Protein AF-A0A433A1J2-F1 (afdb_monomer_lite)

InterPro domains:
  IPR000237 GRIP domain [PS50913] (145-196)
  IPR019459 GRIP-related Arf-binding domain [PF10375] (153-193)

Secondary structure (DSSP, 8-state):
-HHHHHHHHHHHHHHHHHHHHHHHHHHHHHHHHHHHHHHHHHHHHHHHHHHHHHHHHHHHHHHHHHHHHHHHHHHHHHHHHHHHHHHHHHHHHHHHHHHHHHHHHHHHHIIIIIHHHHHHHHHHHHHHHHS-----------PPP--S---HHHHHHHHHHHHHS-TT-HHHHHHHHHHHHHTT--HHHHHHTTSS--TTSS--S--TT-----TT--PPP---TT-----HHHHTTS------

Radius of gyration: 55.33 Å; chains: 1; bounding box: 117×28×176 Å

Foldseek 3Di:
DVVVVVVVVVVVVVVVVVVVVVVVVVVVVVVVVVVVVVVVVVVVVVVVVVVVVVVVVVVVVVVVVVVVVVVVVVVVVVVVVVVVVVVVVVVVVVVVVVVVVLVVLLVLLCVLPVVVVVVVVVVVVVVCVVDDDDDDDDDDDDDDPPPPADPVVVLVVLVVVLVPDPRPDPVNLVSVVVNCVRVVPDVVSCVSSSNDDPPPDPDDPDDDDDDPDDPDDDDDDPPDPPDPPDPPVVVVVVPDPPDD

pLDDT: mean 72.61, std 20.9, range [36.41, 98.56]

Sequence (244 aa):
MPRFLVLTGFSFHKYKTAKESEIRFAVEGLQRQLNTANTSLQEFQRRALSAEEQLEQLQRDIARARQLEKEVKEKNLLIGKLRHEAVILNEHLVEAMRRLKQESSENNVDRWVLMPIIFIRLSSTLCCNAYPPSRHAYHPSHMPSPSPFTNSRLMTNLLITFLNAPRGDRKRYDTLTVMASVLQLTDEQKEQVGLIRRAGAGMMPGTPGAMPSTPGWVTPAPRKSGELEYPAEVRAFHDFPVSM

Structure (mmCIF, N/CA/C/O backbone):
data_AF-A0A433A1J2-F1
#
_entry.id   AF-A0A433A1J2-F1
#
loop_
_atom_site.group_PDB
_atom_site.id
_atom_site.type_symbol
_atom_site.label_atom_id
_atom_site.label_alt_id
_atom_site.label_comp_id
_atom_site.label_asym_id
_atom_site.label_entity_id
_atom_site.label_seq_id
_atom_site.pdbx_PDB_ins_code
_atom_site.Cartn_x
_atom_site.Cartn_y
_atom_site.Cartn_z
_atom_site.occupancy
_atom_site.B_iso_or_equiv
_atom_site.auth_seq_id
_atom_site.auth_comp_id
_atom_site.auth_asym_id
_atom_site.auth_atom_id
_atom_site.pdbx_PDB_model_num
ATOM 1 N N . MET A 1 1 ? -51.253 -4.870 91.079 1.00 55.56 1 MET A N 1
ATOM 2 C CA . MET A 1 1 ? -51.351 -5.675 89.842 1.00 55.56 1 MET A CA 1
ATOM 3 C C . MET A 1 1 ? -51.199 -4.904 88.512 1.00 55.56 1 MET A C 1
ATOM 5 O O . MET A 1 1 ? -50.654 -5.511 87.602 1.00 55.56 1 MET A O 1
ATOM 9 N N . PRO A 1 2 ? -51.540 -3.602 88.342 1.00 63.19 2 PRO A N 1
ATOM 10 C CA . PRO A 1 2 ? -51.428 -2.945 87.021 1.00 63.19 2 PRO A CA 1
ATOM 11 C C . PRO A 1 2 ? -50.007 -2.488 86.620 1.00 63.19 2 PRO A C 1
ATOM 13 O O . PRO A 1 2 ? -49.689 -2.445 85.437 1.00 63.19 2 PRO A O 1
ATOM 16 N N . ARG A 1 3 ? -49.105 -2.207 87.575 1.00 60.25 3 ARG A N 1
ATOM 17 C CA . ARG A 1 3 ? -47.716 -1.778 87.278 1.00 60.25 3 ARG A CA 1
ATOM 18 C C . ARG A 1 3 ? -46.886 -2.825 86.515 1.00 60.25 3 ARG A C 1
ATOM 20 O O . ARG A 1 3 ? -46.023 -2.450 85.732 1.00 60.25 3 ARG A O 1
ATOM 27 N N . PHE A 1 4 ? -47.152 -4.117 86.717 1.00 62.91 4 PHE A N 1
ATOM 28 C CA . PHE A 1 4 ? -46.382 -5.207 86.101 1.00 62.91 4 PHE A CA 1
ATOM 29 C C . PHE A 1 4 ? -46.731 -5.402 84.612 1.00 62.91 4 PHE A C 1
ATOM 31 O O . PHE A 1 4 ? -45.855 -5.662 83.791 1.00 62.91 4 PHE A O 1
ATOM 38 N N . LEU A 1 5 ? -47.999 -5.191 84.241 1.00 66.19 5 LEU A N 1
ATOM 39 C CA . LEU A 1 5 ? -48.491 -5.269 82.858 1.00 66.19 5 LEU A CA 1
ATOM 40 C C . LEU A 1 5 ? -47.996 -4.096 81.991 1.00 66.19 5 LEU A C 1
ATOM 42 O O . LEU A 1 5 ? -47.653 -4.278 80.827 1.00 66.19 5 LEU A O 1
ATOM 46 N N . VAL A 1 6 ? -47.873 -2.900 82.576 1.00 72.31 6 VAL A N 1
ATOM 47 C CA . VAL A 1 6 ? -47.320 -1.724 81.878 1.00 72.31 6 VAL A CA 1
ATOM 48 C C . VAL A 1 6 ? -45.809 -1.866 81.649 1.00 72.31 6 VAL A C 1
ATOM 50 O O . VAL A 1 6 ? -45.319 -1.567 80.562 1.00 72.31 6 VAL A O 1
ATOM 53 N N . LEU A 1 7 ? -45.065 -2.372 82.640 1.00 74.12 7 LEU A N 1
ATOM 54 C CA . LEU A 1 7 ? -43.622 -2.623 82.518 1.00 74.12 7 LEU A CA 1
ATOM 55 C C . LEU A 1 7 ? -43.302 -3.710 81.485 1.00 74.12 7 LEU A C 1
ATOM 57 O O . LEU A 1 7 ? -42.378 -3.550 80.690 1.00 74.12 7 LEU A O 1
ATOM 61 N N . THR A 1 8 ? -44.075 -4.796 81.464 1.00 78.81 8 THR A N 1
ATOM 62 C CA . THR A 1 8 ? -43.895 -5.880 80.485 1.00 78.81 8 THR A CA 1
ATOM 63 C C . THR A 1 8 ? -44.255 -5.434 79.067 1.00 78.81 8 THR A C 1
ATOM 65 O O . THR A 1 8 ? -43.487 -5.705 78.145 1.00 78.81 8 THR A O 1
ATOM 68 N N . GLY A 1 9 ? -45.335 -4.665 78.886 1.00 81.31 9 GLY A N 1
ATOM 69 C CA . GLY A 1 9 ? -45.680 -4.062 77.593 1.00 81.31 9 GLY A CA 1
ATOM 70 C C . GLY A 1 9 ? -44.620 -3.081 77.077 1.00 81.31 9 GLY A C 1
ATOM 71 O O . GLY A 1 9 ? -44.261 -3.118 75.900 1.00 81.31 9 GLY A O 1
ATOM 72 N N . PHE A 1 10 ? -44.053 -2.249 77.956 1.00 84.19 10 PHE A N 1
ATOM 73 C CA . PHE A 1 10 ? -42.982 -1.316 77.595 1.00 84.19 10 PHE A CA 1
ATOM 74 C C . PHE A 1 10 ? -41.676 -2.030 77.221 1.00 84.19 10 PHE A C 1
ATOM 76 O O . PHE A 1 10 ? -41.053 -1.691 76.214 1.00 84.19 10 PHE A O 1
ATOM 83 N N . SER A 1 11 ? -41.276 -3.050 77.985 1.00 85.75 11 SER A N 1
ATOM 84 C CA . SER A 1 11 ? -40.095 -3.866 77.675 1.00 85.75 11 SER A CA 1
ATOM 85 C C . SER A 1 11 ? -40.256 -4.637 76.363 1.00 85.75 11 SER A C 1
ATOM 87 O O . SER A 1 11 ? -39.326 -4.673 75.558 1.00 85.75 11 SER A O 1
ATOM 89 N N . PHE A 1 12 ? -41.443 -5.191 76.101 1.00 89.75 12 PHE A N 1
ATOM 90 C CA . PHE A 1 12 ? -41.746 -5.857 74.835 1.00 89.75 12 PHE A CA 1
ATOM 91 C C . PHE A 1 12 ? -41.708 -4.886 73.648 1.00 89.75 12 PHE A C 1
ATOM 93 O O . PHE A 1 12 ? -41.106 -5.195 72.622 1.00 89.75 12 PHE A O 1
ATOM 100 N N . HIS A 1 13 ? -42.283 -3.687 73.793 1.00 91.12 13 HIS A N 1
ATOM 101 C CA . HIS A 1 13 ? -42.215 -2.651 72.762 1.00 91.12 13 HIS A CA 1
ATOM 102 C C . HIS A 1 13 ? -40.765 -2.237 72.472 1.00 91.12 13 HIS A C 1
ATOM 104 O O . HIS A 1 13 ? -40.369 -2.189 71.312 1.00 91.12 13 HIS A O 1
ATOM 110 N N . LYS A 1 14 ? -39.938 -2.024 73.505 1.00 91.38 14 LYS A N 1
ATOM 111 C CA . LYS A 1 14 ? -38.511 -1.714 73.324 1.00 91.38 14 LYS A CA 1
ATOM 112 C C . LYS 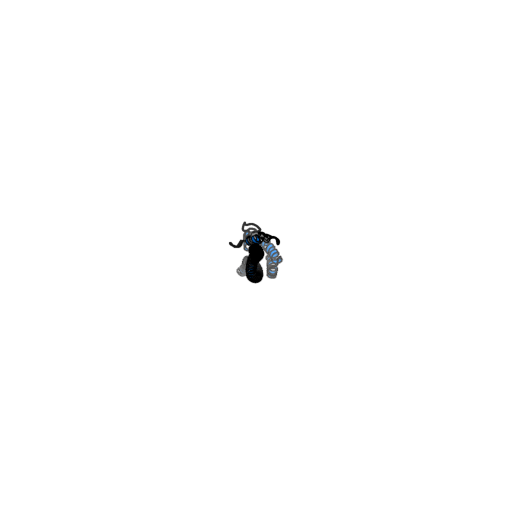A 1 14 ? -37.745 -2.824 72.612 1.00 91.38 14 LYS A C 1
ATOM 114 O O . LYS A 1 14 ? -36.941 -2.525 71.734 1.00 91.38 14 LYS A O 1
ATOM 119 N N . TYR A 1 15 ? -38.009 -4.083 72.954 1.00 91.25 15 TYR A N 1
ATOM 120 C CA . TYR A 1 15 ? -37.410 -5.227 72.269 1.00 91.25 15 TYR A CA 1
ATOM 121 C C . TYR A 1 15 ? -37.826 -5.289 70.794 1.00 91.25 15 TYR A C 1
ATOM 123 O O . TYR A 1 15 ? -36.975 -5.438 69.917 1.00 91.25 15 TYR A O 1
ATOM 131 N N . LYS A 1 16 ? -39.125 -5.117 70.513 1.00 92.88 16 LYS A N 1
ATOM 132 C CA . LYS A 1 16 ? -39.664 -5.100 69.150 1.00 92.88 16 LYS A CA 1
ATOM 133 C C . LYS A 1 16 ? -39.026 -3.991 68.310 1.00 92.88 16 LYS A C 1
ATOM 135 O O . LYS A 1 16 ? -38.529 -4.274 67.227 1.00 92.88 16 LYS A O 1
ATOM 140 N N . THR A 1 17 ? -38.954 -2.768 68.833 1.00 94.00 17 THR A N 1
ATOM 141 C CA . THR A 1 17 ? -38.331 -1.630 68.140 1.00 94.00 17 THR A CA 1
ATOM 142 C C . THR A 1 17 ? -36.831 -1.839 67.920 1.00 94.00 17 THR A C 1
ATOM 144 O O . THR A 1 17 ? -36.329 -1.547 66.837 1.00 94.00 17 THR A O 1
ATOM 147 N N . ALA A 1 18 ? -36.109 -2.394 68.900 1.00 94.25 18 ALA A N 1
ATOM 148 C CA . ALA A 1 18 ? -34.690 -2.716 68.743 1.00 94.25 18 ALA A CA 1
ATOM 149 C C . ALA A 1 18 ? -34.466 -3.744 67.621 1.00 94.25 18 ALA A C 1
ATOM 151 O O . ALA A 1 18 ? -33.635 -3.521 66.742 1.00 94.25 18 ALA A O 1
ATOM 152 N N . LYS A 1 19 ? -35.260 -4.822 67.584 1.00 95.19 19 LYS A N 1
ATOM 153 C CA . LYS A 1 19 ? -35.174 -5.830 66.517 1.00 95.19 19 LYS A CA 1
ATOM 154 C C . LYS A 1 19 ? -35.576 -5.290 65.150 1.00 95.19 19 LYS A C 1
ATOM 156 O O . LYS A 1 19 ? -34.897 -5.575 64.168 1.00 95.19 19 LYS A O 1
ATOM 161 N N . GLU A 1 20 ? -36.625 -4.474 65.078 1.00 94.81 20 GLU A N 1
ATOM 162 C CA . GLU A 1 20 ? -37.000 -3.792 63.837 1.00 94.81 20 GLU A CA 1
ATOM 163 C C . GLU A 1 20 ? -35.881 -2.864 63.340 1.00 94.81 20 GLU A C 1
ATOM 165 O O . GLU A 1 20 ? -35.632 -2.816 62.138 1.00 94.81 20 GLU A O 1
ATOM 170 N N . SER A 1 21 ? -35.162 -2.172 64.233 1.00 94.75 21 SER A N 1
ATOM 171 C CA . SER A 1 21 ? -34.023 -1.325 63.849 1.00 94.75 21 SER A CA 1
ATOM 172 C C . SER A 1 21 ? -32.810 -2.125 63.356 1.00 94.75 21 SER A C 1
ATOM 174 O O . SER A 1 21 ? -32.174 -1.730 62.382 1.00 94.75 21 SER A O 1
ATOM 176 N N . GLU A 1 22 ? -32.534 -3.282 63.964 1.00 96.06 22 GLU A N 1
ATOM 177 C CA . GLU A 1 22 ? -31.432 -4.172 63.579 1.00 96.06 22 GLU A CA 1
ATOM 178 C C . GLU A 1 22 ? -31.675 -4.800 62.197 1.00 96.06 22 GLU A C 1
ATOM 180 O O . GLU A 1 22 ? -30.789 -4.789 61.341 1.00 96.06 22 GLU A O 1
ATOM 185 N N . ILE A 1 23 ? -32.904 -5.268 61.936 1.00 95.75 23 ILE A N 1
ATOM 186 C CA . ILE A 1 23 ? -33.304 -5.797 60.623 1.00 95.75 23 ILE A CA 1
ATOM 187 C C . ILE A 1 23 ? -33.228 -4.700 59.559 1.00 95.75 23 ILE A C 1
ATOM 189 O O . ILE A 1 23 ? -32.679 -4.937 58.486 1.00 95.75 23 ILE A O 1
ATOM 193 N N . ARG A 1 24 ? -33.740 -3.494 59.845 1.00 96.69 24 ARG A N 1
ATOM 194 C CA . ARG A 1 24 ? -33.658 -2.360 58.909 1.00 96.69 24 ARG A CA 1
ATOM 195 C C . ARG A 1 24 ? -32.212 -2.025 58.566 1.00 96.69 24 ARG A C 1
ATOM 197 O O . ARG A 1 24 ? -31.893 -1.906 57.390 1.00 96.69 24 ARG A O 1
ATOM 204 N N . PHE A 1 25 ? -31.332 -1.958 59.563 1.00 97.12 25 PHE A N 1
ATOM 205 C CA . PHE A 1 25 ? -29.910 -1.710 59.341 1.00 97.12 25 PHE A CA 1
ATOM 206 C C . PHE A 1 25 ? -29.265 -2.785 58.450 1.00 97.12 25 PHE A C 1
ATOM 208 O O . PHE A 1 25 ? -28.534 -2.453 57.517 1.00 97.12 25 PHE A O 1
ATOM 215 N N . ALA A 1 26 ? -29.568 -4.066 58.689 1.00 96.69 26 ALA A N 1
ATOM 216 C CA . ALA A 1 26 ? -29.062 -5.165 57.869 1.00 96.69 26 ALA A CA 1
ATOM 217 C C . ALA A 1 26 ? -29.584 -5.104 56.421 1.00 96.69 26 ALA A C 1
ATOM 219 O O . ALA A 1 26 ? -28.802 -5.241 55.479 1.00 96.69 26 ALA A O 1
ATOM 220 N N . VAL A 1 27 ? -30.883 -4.845 56.233 1.00 97.69 27 VAL A N 1
ATOM 221 C CA . VAL A 1 27 ? -31.505 -4.689 54.907 1.00 97.69 27 VAL A CA 1
ATOM 222 C C . VAL A 1 27 ? -30.896 -3.507 54.157 1.00 97.69 27 VAL A C 1
ATOM 224 O O . VAL A 1 27 ? -30.543 -3.644 52.990 1.00 97.69 27 VAL A O 1
ATOM 227 N N . GLU A 1 28 ? -30.704 -2.366 54.817 1.00 97.31 28 GLU A N 1
ATOM 228 C CA . GLU A 1 28 ? -30.044 -1.207 54.216 1.00 97.31 28 GLU A CA 1
ATOM 229 C C . GLU A 1 28 ? -28.586 -1.498 53.843 1.00 97.31 28 GLU A C 1
ATOM 231 O O . GLU A 1 28 ? -28.127 -1.069 52.786 1.00 97.31 28 GLU A O 1
ATOM 236 N N . GLY A 1 29 ? -27.854 -2.240 54.678 1.00 97.75 29 GLY A N 1
ATOM 237 C CA . GLY A 1 29 ? -26.484 -2.662 54.386 1.00 97.75 29 GLY A CA 1
ATOM 238 C C . GLY A 1 29 ? -26.402 -3.534 53.133 1.00 97.75 29 GLY A C 1
ATOM 239 O O . GLY A 1 29 ? -25.596 -3.257 52.242 1.00 97.75 29 GLY A O 1
ATOM 240 N N . LEU A 1 30 ? -27.282 -4.532 53.026 1.00 97.00 30 LEU A N 1
ATOM 241 C CA . LEU A 1 30 ? -27.385 -5.387 51.843 1.00 97.00 30 LEU A CA 1
ATOM 242 C C . LEU A 1 30 ? -27.826 -4.598 50.609 1.00 97.00 30 LEU A C 1
ATOM 244 O O . LEU A 1 30 ? -27.253 -4.780 49.539 1.00 97.00 30 LEU A O 1
ATOM 248 N N . GLN A 1 31 ? -28.780 -3.675 50.750 1.00 98.00 31 GLN A N 1
ATOM 249 C CA . GLN A 1 31 ? -29.217 -2.821 49.648 1.00 98.00 31 GLN A CA 1
ATOM 250 C C . GLN A 1 31 ? -28.077 -1.935 49.135 1.00 98.00 31 GLN A C 1
ATOM 252 O O . GLN A 1 31 ? -27.927 -1.769 47.927 1.00 98.00 31 GLN A O 1
ATOM 257 N N . ARG A 1 32 ? -27.240 -1.388 50.028 1.00 97.88 32 ARG A N 1
ATOM 258 C CA . ARG A 1 32 ? -26.047 -0.623 49.630 1.00 97.88 32 ARG A CA 1
ATOM 259 C C . ARG A 1 32 ? -25.059 -1.502 48.874 1.00 97.88 32 ARG A C 1
ATOM 261 O O . ARG A 1 32 ? -24.620 -1.101 47.805 1.00 97.88 32 ARG A O 1
ATOM 268 N N . GLN A 1 33 ? -24.748 -2.695 49.381 1.00 97.88 33 GLN A N 1
ATOM 269 C CA . GLN A 1 33 ? -23.851 -3.631 48.692 1.00 97.88 33 GLN A CA 1
ATOM 270 C C . GLN A 1 33 ? -24.392 -4.034 47.317 1.00 97.88 33 GLN A C 1
ATOM 272 O O . GLN A 1 33 ? -23.636 -4.036 46.349 1.00 97.88 33 GLN A O 1
ATOM 277 N N . LEU A 1 34 ? -25.697 -4.307 47.220 1.00 98.12 34 LEU A N 1
ATOM 278 C CA . LEU A 1 34 ? -26.369 -4.632 45.966 1.00 98.12 34 LEU A CA 1
ATOM 279 C C . LEU A 1 34 ? -26.276 -3.473 44.972 1.00 98.12 34 LEU A C 1
ATOM 281 O O . LEU A 1 34 ? -25.917 -3.687 43.820 1.00 98.12 34 LEU A O 1
ATOM 285 N N . ASN A 1 35 ? -26.553 -2.248 45.418 1.00 97.81 35 ASN A N 1
ATOM 286 C CA . ASN A 1 35 ? -26.459 -1.065 44.570 1.00 97.81 35 ASN A CA 1
ATOM 287 C C . ASN A 1 35 ? -25.017 -0.845 44.088 1.00 97.81 35 ASN A C 1
ATOM 289 O O . ASN A 1 35 ? -24.806 -0.640 42.898 1.00 97.81 35 ASN A O 1
ATOM 293 N N . THR A 1 36 ? -24.022 -0.958 44.974 1.00 97.75 36 THR A N 1
ATOM 294 C CA . THR A 1 36 ? -22.602 -0.827 44.610 1.00 97.75 36 THR A CA 1
ATOM 295 C C . THR A 1 36 ? -22.169 -1.901 43.613 1.00 97.75 36 THR A C 1
ATOM 297 O O . THR A 1 36 ? -21.506 -1.586 42.626 1.00 97.75 36 THR A O 1
ATOM 300 N N . ALA A 1 37 ? -22.565 -3.157 43.839 1.00 96.81 37 ALA A N 1
ATOM 301 C CA . ALA A 1 37 ? -22.273 -4.265 42.933 1.00 96.81 37 ALA A CA 1
ATOM 302 C C . ALA A 1 37 ? -22.957 -4.092 41.568 1.00 96.81 37 ALA A C 1
ATOM 304 O O . ALA A 1 37 ? -22.382 -4.431 40.539 1.00 96.81 37 ALA A O 1
ATOM 305 N N . ASN A 1 38 ? -24.171 -3.541 41.541 1.00 98.19 38 ASN A N 1
ATOM 306 C CA . ASN A 1 38 ? -24.885 -3.286 40.295 1.00 98.19 38 ASN A CA 1
ATOM 307 C C . ASN A 1 38 ? -24.225 -2.156 39.486 1.00 98.19 38 ASN A C 1
ATOM 309 O O . ASN A 1 38 ? -24.059 -2.285 38.275 1.00 98.19 38 ASN A O 1
ATOM 313 N N . THR A 1 39 ? -23.780 -1.081 40.145 1.00 98.12 39 THR A N 1
ATOM 314 C CA . THR A 1 39 ? -23.042 0.007 39.485 1.00 98.12 39 THR A CA 1
ATOM 315 C C . THR A 1 39 ? -21.725 -0.489 38.895 1.00 98.12 39 THR A C 1
ATOM 317 O O . THR A 1 39 ? -21.436 -0.224 37.729 1.00 98.12 39 THR A O 1
ATOM 320 N N . SER A 1 40 ? -20.943 -1.262 39.656 1.00 97.56 40 SER A N 1
ATOM 321 C CA . SER A 1 40 ? -19.683 -1.806 39.141 1.00 97.56 40 SER A CA 1
ATOM 322 C C . SER A 1 40 ? -19.918 -2.778 37.981 1.00 97.56 40 SER A C 1
ATOM 324 O O . SER A 1 40 ? -19.205 -2.717 36.980 1.00 97.56 40 SER A O 1
ATOM 326 N N . LEU A 1 41 ? -20.963 -3.613 38.049 1.00 97.81 41 LEU A N 1
ATOM 327 C CA . LEU A 1 41 ? -21.360 -4.493 36.947 1.00 97.81 41 LEU A CA 1
ATOM 328 C C . LEU A 1 41 ? -21.682 -3.705 35.669 1.00 97.81 41 LEU A C 1
ATOM 330 O O . LEU A 1 41 ? -21.195 -4.066 34.598 1.00 97.81 41 LEU A O 1
ATOM 334 N N . GLN A 1 42 ? -22.449 -2.616 35.772 1.00 98.12 42 GLN A N 1
ATOM 335 C CA . GLN A 1 42 ? -22.768 -1.755 34.628 1.00 98.12 42 GLN A CA 1
ATOM 336 C C . GLN A 1 42 ? -21.513 -1.120 34.016 1.00 98.12 42 GLN A C 1
ATOM 338 O O . GLN A 1 42 ? -21.372 -1.066 32.793 1.00 98.12 42 GLN A O 1
ATOM 343 N N . GLU A 1 43 ? -20.564 -0.678 34.841 1.00 97.38 43 GLU A N 1
ATOM 344 C CA . GLU A 1 43 ? -19.293 -0.136 34.356 1.00 97.38 43 GLU A CA 1
ATOM 345 C C . GLU A 1 43 ? -18.443 -1.185 33.633 1.00 97.38 43 GLU A C 1
ATOM 347 O O . GLU A 1 43 ? -17.826 -0.878 32.607 1.00 97.38 43 GLU A O 1
ATOM 352 N N . PHE A 1 44 ? -18.393 -2.417 34.146 1.00 96.69 44 PHE A N 1
ATOM 353 C CA . PHE A 1 44 ? -17.705 -3.520 33.475 1.00 96.69 44 PHE A CA 1
ATOM 354 C C . PHE A 1 44 ? -18.377 -3.877 32.148 1.00 96.69 44 PHE A C 1
ATOM 356 O O . PHE A 1 44 ? -17.679 -4.019 31.148 1.00 96.69 44 PHE A O 1
ATOM 363 N N . GLN A 1 45 ? -19.710 -3.939 32.102 1.00 98.12 45 GLN A N 1
ATOM 364 C CA . GLN A 1 45 ? -20.459 -4.180 30.863 1.00 98.12 45 GLN A CA 1
ATOM 365 C C . GLN A 1 45 ? -20.196 -3.094 29.818 1.00 98.12 45 GLN A C 1
ATOM 367 O O . GLN A 1 45 ? -19.900 -3.405 28.668 1.00 98.12 45 GLN A O 1
ATOM 372 N N . ARG A 1 46 ? -20.223 -1.816 30.215 1.00 98.00 46 ARG A N 1
ATOM 373 C CA . ARG A 1 46 ? -19.912 -0.699 29.312 1.00 98.00 46 ARG A CA 1
ATOM 374 C C . ARG A 1 46 ? -18.496 -0.807 28.745 1.00 98.00 46 ARG A C 1
ATOM 376 O O . ARG A 1 46 ? -18.290 -0.568 27.558 1.00 98.00 46 ARG A O 1
ATOM 383 N N . ARG A 1 47 ? -17.516 -1.153 29.586 1.00 97.19 47 ARG A N 1
ATOM 384 C CA . ARG A 1 47 ? -16.126 -1.352 29.151 1.00 97.19 47 ARG A CA 1
ATOM 385 C C . ARG A 1 47 ? -15.986 -2.543 28.206 1.00 97.19 47 ARG A C 1
ATOM 387 O O . ARG A 1 47 ? -15.280 -2.414 27.214 1.00 97.19 47 ARG A O 1
ATOM 394 N N . ALA A 1 48 ? -16.672 -3.651 28.484 1.00 97.38 48 ALA A N 1
ATOM 395 C CA . ALA A 1 48 ? -16.676 -4.827 27.619 1.00 97.38 48 ALA A CA 1
ATOM 396 C C . ALA A 1 48 ? -17.251 -4.500 26.233 1.00 97.38 48 ALA A C 1
ATOM 398 O O . ALA A 1 48 ? -16.573 -4.726 25.238 1.00 97.38 48 ALA A O 1
ATOM 399 N N . LEU A 1 49 ? -18.422 -3.858 26.171 1.00 98.25 49 LEU A N 1
ATOM 400 C CA . LEU A 1 49 ? -19.045 -3.448 24.906 1.00 98.25 49 LEU A CA 1
ATOM 401 C C . LEU A 1 49 ? -18.155 -2.492 24.102 1.00 98.25 49 LEU A C 1
ATOM 403 O O . LEU A 1 49 ? -17.985 -2.658 22.898 1.00 98.25 49 LEU A O 1
ATOM 407 N N . SER A 1 50 ? -17.537 -1.512 24.767 1.00 97.50 50 SER A N 1
ATOM 408 C CA . SER A 1 50 ? -16.613 -0.589 24.102 1.00 97.50 50 SER A CA 1
ATOM 409 C C . SER A 1 50 ? -15.366 -1.299 23.564 1.00 97.50 50 SER A C 1
ATOM 411 O O . SER A 1 50 ? -14.887 -0.948 22.487 1.00 97.50 50 SER A O 1
ATOM 413 N N . ALA A 1 51 ? -14.838 -2.291 24.286 1.00 95.94 51 ALA A N 1
ATOM 414 C CA . ALA A 1 51 ? -13.703 -3.085 23.826 1.00 95.94 51 ALA A CA 1
ATOM 415 C C . ALA A 1 51 ? -14.083 -3.993 22.642 1.00 95.94 51 ALA A C 1
ATOM 417 O O . ALA A 1 51 ? -13.298 -4.137 21.707 1.00 95.94 51 ALA A O 1
ATOM 418 N N . GLU A 1 52 ? -15.288 -4.567 22.651 1.00 97.56 52 GLU A N 1
ATOM 419 C CA . GLU A 1 52 ? -15.823 -5.365 21.541 1.00 97.56 52 GLU A CA 1
ATOM 420 C C . GLU A 1 52 ? -15.990 -4.524 20.266 1.00 97.56 52 GLU A C 1
ATOM 422 O O . GLU A 1 52 ? -15.560 -4.949 19.193 1.00 97.56 52 GLU A O 1
ATOM 427 N N . GLU A 1 53 ? -16.510 -3.299 20.381 1.00 98.12 53 GLU A N 1
ATOM 428 C CA . GLU A 1 53 ? -16.631 -2.361 19.256 1.00 98.12 53 GLU A CA 1
ATOM 429 C C . GLU A 1 53 ? -15.260 -1.999 18.657 1.00 98.12 53 GLU A C 1
ATOM 431 O O . GLU A 1 53 ? -15.073 -2.008 17.436 1.00 98.12 53 GLU A O 1
ATOM 436 N N . GLN A 1 54 ? -14.267 -1.731 19.512 1.00 98.06 54 GLN A N 1
ATOM 437 C CA . GLN A 1 54 ? -12.892 -1.477 19.074 1.00 98.06 54 GLN A CA 1
ATOM 438 C C . GLN A 1 54 ? -12.289 -2.692 18.365 1.00 98.06 54 GLN A C 1
ATOM 440 O O . GLN A 1 54 ? -11.607 -2.539 17.351 1.00 98.06 54 GLN A O 1
ATOM 445 N N . LEU A 1 55 ? -12.550 -3.900 18.866 1.00 97.19 55 LEU A N 1
ATOM 446 C CA . LEU A 1 55 ? -12.070 -5.136 18.257 1.00 97.19 55 LEU A CA 1
ATOM 447 C C . LEU A 1 55 ? -12.667 -5.318 16.857 1.00 97.19 55 LEU A C 1
ATOM 449 O O . LEU A 1 55 ? -11.930 -5.621 15.917 1.00 97.19 55 LEU A O 1
ATOM 453 N N . GLU A 1 56 ? -13.966 -5.073 16.684 1.00 98.00 56 GLU A N 1
ATOM 454 C CA . GLU A 1 56 ? -14.618 -5.132 15.373 1.00 98.00 56 GLU A CA 1
ATOM 455 C C . GLU A 1 56 ? -14.048 -4.084 14.402 1.00 98.00 56 GLU A C 1
ATOM 457 O O . GLU A 1 56 ? -13.780 -4.380 13.233 1.00 98.00 56 GLU A O 1
ATOM 462 N N . GLN A 1 57 ? -13.802 -2.863 14.882 1.00 98.19 57 GLN A N 1
ATOM 463 C CA . GLN A 1 57 ? -13.164 -1.816 14.087 1.00 98.19 57 GLN A CA 1
ATOM 464 C C . GLN A 1 57 ? -11.756 -2.235 13.633 1.00 98.19 57 GLN A C 1
ATOM 466 O O . GLN A 1 57 ? -11.447 -2.159 12.442 1.00 98.19 57 GLN A O 1
ATOM 471 N N . LEU A 1 58 ? -10.933 -2.765 14.542 1.00 97.44 58 LEU A N 1
ATOM 472 C CA . LEU A 1 58 ? -9.594 -3.263 14.217 1.00 97.44 58 LEU A CA 1
ATOM 473 C C . LEU A 1 58 ? -9.635 -4.444 13.241 1.00 97.44 58 LEU A C 1
ATOM 475 O O . LEU A 1 58 ? -8.798 -4.531 12.344 1.00 97.44 58 LEU A O 1
ATOM 479 N N . GLN A 1 59 ? -10.619 -5.338 13.351 1.00 98.56 59 GLN A N 1
ATOM 480 C CA . GLN A 1 59 ? -10.810 -6.419 12.381 1.00 98.56 59 GLN A CA 1
ATOM 481 C C . GLN A 1 59 ? -11.110 -5.880 10.977 1.00 98.56 59 GLN A C 1
ATOM 483 O O . GLN A 1 59 ? -10.531 -6.365 9.996 1.00 98.56 59 GLN A O 1
ATOM 488 N N . ARG A 1 60 ? -11.965 -4.854 10.869 1.00 98.31 60 ARG A N 1
ATOM 489 C CA . ARG A 1 60 ? -12.244 -4.167 9.598 1.00 98.31 60 ARG A CA 1
ATOM 490 C C . ARG A 1 60 ? -10.985 -3.503 9.039 1.00 98.31 60 ARG A C 1
ATOM 492 O O . ARG A 1 60 ? -10.717 -3.608 7.841 1.00 98.31 60 ARG A O 1
ATOM 499 N N . ASP A 1 61 ? -10.172 -2.886 9.888 1.00 97.38 61 ASP A N 1
ATOM 500 C CA . ASP A 1 61 ? -8.924 -2.229 9.486 1.00 97.38 61 ASP A CA 1
ATOM 501 C C . ASP A 1 61 ? -7.873 -3.232 9.002 1.00 97.38 61 ASP A C 1
ATOM 503 O O . ASP A 1 61 ? -7.270 -3.032 7.947 1.00 97.38 61 ASP A O 1
ATOM 507 N N . ILE A 1 62 ? -7.729 -4.370 9.688 1.00 98.31 62 ILE A N 1
ATOM 508 C CA . ILE A 1 62 ? -6.858 -5.475 9.264 1.00 98.31 62 ILE A CA 1
ATOM 509 C C . ILE A 1 62 ? -7.308 -6.039 7.913 1.00 98.31 62 ILE A C 1
ATOM 511 O O . ILE A 1 62 ? -6.470 -6.328 7.056 1.00 98.31 62 ILE A O 1
ATOM 515 N N . ALA A 1 63 ? -8.615 -6.198 7.687 1.00 98.06 63 ALA A N 1
ATOM 516 C CA . ALA A 1 63 ? -9.129 -6.669 6.403 1.00 98.06 63 ALA A CA 1
ATOM 517 C C . ALA A 1 63 ? -8.771 -5.702 5.259 1.00 98.06 63 ALA A C 1
ATOM 519 O O . ALA A 1 63 ? -8.299 -6.142 4.207 1.00 98.06 63 ALA A O 1
ATOM 520 N N . ARG A 1 64 ? -8.914 -4.389 5.489 1.00 98.31 64 AR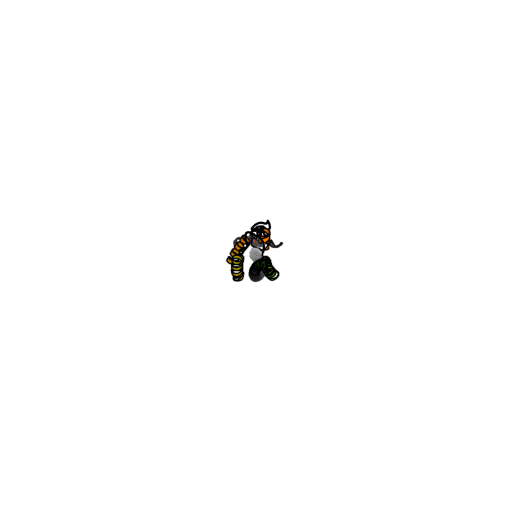G A N 1
ATOM 521 C CA . ARG A 1 64 ? -8.504 -3.347 4.533 1.00 98.31 64 ARG A CA 1
ATOM 522 C C . ARG A 1 64 ? -6.995 -3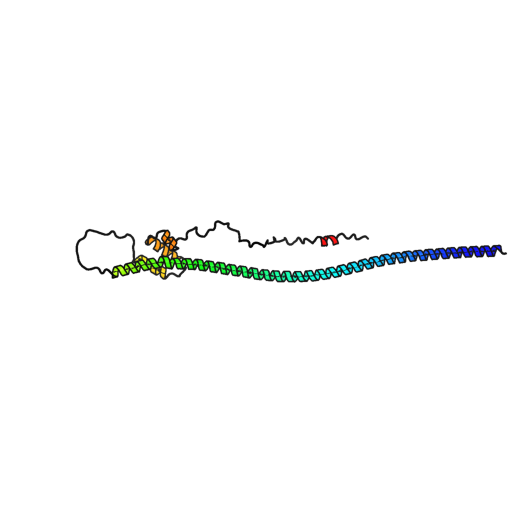.357 4.288 1.00 98.31 64 ARG A C 1
ATOM 524 O O . ARG A 1 64 ? -6.572 -3.356 3.135 1.00 98.31 64 ARG A O 1
ATOM 531 N N . ALA A 1 65 ? -6.186 -3.439 5.343 1.00 97.69 65 ALA A N 1
ATOM 532 C CA . ALA A 1 65 ? -4.730 -3.508 5.233 1.00 97.69 65 ALA A CA 1
ATOM 533 C C . ALA A 1 65 ? -4.278 -4.721 4.403 1.00 97.69 65 ALA A C 1
ATOM 535 O O . ALA A 1 65 ? -3.478 -4.575 3.482 1.00 97.69 65 ALA A O 1
ATOM 536 N N . ARG A 1 66 ? -4.864 -5.904 4.638 1.00 97.94 66 ARG A N 1
ATOM 537 C CA . ARG A 1 66 ? -4.579 -7.120 3.854 1.00 97.94 66 ARG A CA 1
ATOM 538 C C . ARG A 1 66 ? -4.917 -6.971 2.373 1.00 97.94 66 ARG A C 1
ATOM 540 O O . ARG A 1 66 ? -4.229 -7.549 1.534 1.00 97.94 66 ARG A O 1
ATOM 547 N N . GLN A 1 67 ? -5.979 -6.240 2.044 1.00 98.25 67 GLN A N 1
ATOM 548 C CA . GLN A 1 67 ? -6.336 -5.967 0.654 1.00 98.25 67 GLN A CA 1
ATOM 549 C C . GLN A 1 67 ? -5.300 -5.048 -0.006 1.00 98.25 67 GLN A C 1
ATOM 551 O O . GLN A 1 67 ? -4.784 -5.372 -1.075 1.00 98.25 67 GLN A O 1
ATOM 556 N N . LEU A 1 68 ? -4.913 -3.969 0.676 1.00 98.06 68 LEU A N 1
ATOM 557 C CA . LEU A 1 68 ? -3.878 -3.051 0.197 1.00 98.06 68 LEU A CA 1
ATOM 558 C C . LEU A 1 68 ? -2.522 -3.747 0.025 1.00 98.06 68 LEU A C 1
ATOM 560 O O . LEU A 1 68 ? -1.830 -3.513 -0.962 1.00 98.06 68 LEU A O 1
ATOM 564 N N . GLU A 1 69 ? -2.147 -4.654 0.928 1.00 97.88 69 GLU A N 1
ATOM 565 C CA . GLU A 1 69 ? -0.925 -5.452 0.787 1.00 97.88 69 GLU A CA 1
ATOM 566 C C . GLU A 1 69 ? -0.912 -6.296 -0.496 1.00 97.88 69 GLU A C 1
ATOM 568 O O . GLU A 1 69 ? 0.141 -6.445 -1.123 1.00 97.88 69 GLU A O 1
ATOM 573 N N . LYS A 1 70 ? -2.061 -6.855 -0.902 1.00 98.38 70 LYS A N 1
ATOM 574 C CA . LYS A 1 70 ? -2.179 -7.602 -2.164 1.00 98.38 70 LYS A CA 1
ATOM 575 C C . LYS A 1 70 ? -2.021 -6.675 -3.362 1.00 98.38 70 LYS A C 1
ATOM 577 O O . LYS A 1 70 ? -1.203 -6.958 -4.234 1.00 98.38 70 LYS A O 1
ATOM 582 N N . GLU A 1 71 ? -2.716 -5.542 -3.360 1.00 98.25 71 GLU A N 1
ATOM 583 C CA . GLU A 1 71 ? -2.630 -4.551 -4.437 1.00 98.25 71 GLU A CA 1
ATOM 584 C C . GLU A 1 71 ? -1.202 -4.017 -4.598 1.00 98.25 71 GLU A C 1
ATOM 586 O O . GLU A 1 71 ? -0.684 -3.949 -5.711 1.00 98.25 71 GLU A O 1
ATOM 591 N N . VAL A 1 72 ? -0.504 -3.718 -3.498 1.00 98.50 72 VAL A N 1
ATOM 592 C CA . VAL A 1 72 ? 0.901 -3.287 -3.537 1.00 98.50 72 VAL A CA 1
ATOM 593 C C . VAL A 1 72 ? 1.799 -4.369 -4.139 1.00 98.50 72 VAL A C 1
ATOM 595 O O . VAL A 1 72 ? 2.662 -4.057 -4.962 1.00 98.50 72 VAL A O 1
ATOM 598 N N . LYS A 1 73 ? 1.603 -5.646 -3.786 1.00 98.25 73 LYS A N 1
ATOM 599 C CA . LYS A 1 73 ? 2.367 -6.763 -4.373 1.00 98.25 73 LYS A CA 1
ATOM 600 C C . LYS A 1 73 ? 2.121 -6.890 -5.878 1.00 98.25 73 LYS A C 1
ATOM 602 O O . LYS A 1 73 ? 3.080 -7.020 -6.639 1.00 98.25 73 LYS A O 1
ATOM 607 N N . GLU A 1 74 ? 0.869 -6.796 -6.316 1.00 98.31 74 GLU A N 1
ATOM 608 C CA . GLU A 1 74 ? 0.501 -6.846 -7.735 1.00 98.31 74 GLU A CA 1
ATOM 609 C C . GLU A 1 74 ? 1.096 -5.674 -8.526 1.00 98.31 74 GLU A C 1
ATOM 611 O O . GLU A 1 74 ? 1.694 -5.865 -9.589 1.00 98.31 74 GLU A O 1
ATOM 616 N N . LYS A 1 75 ? 1.002 -4.455 -7.987 1.00 98.00 75 LYS A N 1
ATOM 617 C CA . LYS A 1 75 ? 1.583 -3.255 -8.605 1.00 98.00 75 LYS A CA 1
ATOM 618 C C . LYS A 1 75 ? 3.107 -3.337 -8.658 1.00 98.00 75 LYS A C 1
ATOM 620 O O . LYS A 1 75 ? 3.688 -2.996 -9.684 1.00 98.00 75 LYS A O 1
ATOM 625 N N . ASN A 1 76 ? 3.759 -3.857 -7.619 1.00 98.19 76 ASN A N 1
ATOM 626 C CA . ASN A 1 76 ? 5.206 -4.083 -7.625 1.00 98.19 76 ASN A CA 1
ATOM 627 C C . ASN A 1 76 ? 5.635 -5.086 -8.705 1.00 98.19 76 ASN A C 1
ATOM 629 O O . ASN A 1 76 ? 6.651 -4.867 -9.367 1.00 98.19 76 ASN A O 1
ATOM 633 N N . LEU A 1 77 ? 4.850 -6.141 -8.943 1.00 98.12 77 LEU A N 1
ATOM 634 C CA . LEU A 1 77 ? 5.113 -7.081 -10.034 1.00 98.12 77 LEU A CA 1
ATOM 635 C C . LEU A 1 77 ? 5.009 -6.399 -11.408 1.00 98.12 77 LEU A C 1
ATOM 637 O O . LEU A 1 77 ? 5.872 -6.602 -12.262 1.00 98.12 77 LEU A O 1
ATOM 641 N N . LEU A 1 78 ? 3.985 -5.566 -11.619 1.00 98.19 78 LEU A N 1
ATOM 642 C CA . LEU A 1 78 ? 3.815 -4.790 -12.855 1.00 98.19 78 LEU A CA 1
ATOM 643 C C . LEU A 1 78 ? 4.971 -3.808 -13.078 1.00 98.19 78 LEU A C 1
ATOM 645 O O . LEU A 1 78 ? 5.508 -3.737 -14.181 1.00 98.19 78 LEU A O 1
ATOM 649 N N . ILE A 1 79 ? 5.402 -3.107 -12.025 1.00 98.06 79 ILE A N 1
ATOM 650 C CA . ILE A 1 79 ? 6.581 -2.233 -12.072 1.00 98.06 79 ILE A CA 1
ATOM 651 C C . ILE A 1 79 ? 7.822 -3.033 -12.488 1.00 98.06 79 ILE A C 1
ATOM 653 O O . ILE A 1 79 ? 8.597 -2.563 -13.316 1.00 98.06 79 ILE A O 1
ATOM 657 N N . GLY A 1 80 ? 8.005 -4.247 -11.958 1.00 98.12 80 GLY A N 1
ATOM 658 C CA . GLY A 1 80 ? 9.098 -5.139 -12.354 1.00 98.12 80 GLY A CA 1
ATOM 659 C C . GLY A 1 80 ? 9.082 -5.482 -13.847 1.00 98.12 80 GLY A C 1
ATOM 660 O O . GLY A 1 80 ? 10.115 -5.370 -14.506 1.00 98.12 80 GLY A O 1
ATOM 661 N N . LYS A 1 81 ? 7.909 -5.826 -14.396 1.00 98.44 81 LYS A N 1
ATOM 662 C CA . LYS A 1 81 ? 7.737 -6.121 -15.830 1.00 98.44 81 LYS A CA 1
ATOM 663 C C . LYS A 1 81 ? 8.079 -4.916 -16.706 1.00 98.44 81 LYS A C 1
ATOM 665 O O . LYS A 1 81 ? 8.924 -5.029 -17.586 1.00 98.44 81 LYS A O 1
ATOM 670 N N . LEU A 1 82 ? 7.502 -3.753 -16.404 1.00 98.00 82 LEU A N 1
ATOM 671 C CA . LEU A 1 82 ? 7.745 -2.525 -17.168 1.00 98.00 82 LEU A CA 1
ATOM 672 C C . LEU A 1 82 ? 9.210 -2.076 -17.099 1.00 98.00 82 LEU A C 1
ATOM 674 O O . LEU A 1 82 ? 9.761 -1.606 -18.089 1.00 98.00 82 LEU A O 1
ATOM 678 N N . ARG A 1 83 ? 9.872 -2.250 -15.948 1.00 97.69 83 ARG A N 1
ATOM 679 C CA . ARG A 1 83 ? 11.312 -1.984 -15.820 1.00 97.69 83 ARG A CA 1
ATOM 680 C C . ARG A 1 83 ? 12.139 -2.910 -16.705 1.00 97.69 83 ARG A C 1
ATOM 682 O O . ARG A 1 83 ? 13.063 -2.434 -17.354 1.00 97.69 83 ARG A O 1
ATOM 689 N N . HIS A 1 84 ? 11.818 -4.202 -16.743 1.00 98.44 84 HIS A N 1
ATOM 690 C CA . HIS A 1 84 ? 12.519 -5.153 -17.603 1.00 98.44 84 HIS A CA 1
ATOM 691 C C . HIS A 1 84 ? 12.322 -4.831 -19.092 1.00 98.44 84 HIS A C 1
ATOM 693 O O . HIS A 1 84 ? 13.301 -4.771 -19.830 1.00 98.44 84 HIS A O 1
ATOM 699 N N . GLU A 1 85 ? 11.090 -4.532 -19.514 1.00 98.00 85 GLU A N 1
ATOM 700 C CA . GLU A 1 85 ? 10.792 -4.098 -20.886 1.00 98.00 85 GLU A CA 1
ATOM 701 C C . GLU A 1 85 ? 11.556 -2.825 -21.262 1.00 98.00 85 GLU A C 1
ATOM 703 O O . GLU A 1 85 ? 12.165 -2.765 -22.327 1.00 98.00 85 GLU A O 1
ATOM 708 N N . ALA A 1 86 ? 11.598 -1.826 -20.375 1.00 97.56 86 ALA A N 1
ATOM 709 C CA . ALA A 1 86 ? 12.359 -0.600 -20.603 1.00 97.56 86 ALA A CA 1
ATOM 710 C C . ALA A 1 86 ? 13.868 -0.863 -20.758 1.00 97.56 86 ALA A C 1
ATOM 712 O O . ALA A 1 86 ? 14.519 -0.234 -21.594 1.00 97.56 86 ALA A O 1
ATOM 713 N N . VAL A 1 87 ? 14.430 -1.801 -19.986 1.00 97.94 87 VAL A N 1
ATOM 714 C CA . VAL A 1 87 ? 15.835 -2.216 -20.129 1.00 97.94 87 VAL A CA 1
ATOM 715 C C . VAL A 1 87 ? 16.071 -2.871 -21.492 1.00 97.94 87 VAL A C 1
ATOM 717 O O . VAL A 1 87 ? 16.974 -2.441 -22.206 1.00 97.94 87 VAL A O 1
ATOM 720 N N . ILE A 1 88 ? 15.223 -3.823 -21.900 1.00 98.00 88 ILE A N 1
ATOM 721 C CA . ILE A 1 88 ? 15.319 -4.482 -23.216 1.00 98.00 88 ILE A CA 1
ATOM 722 C C . ILE A 1 88 ? 15.219 -3.457 -24.354 1.00 98.00 88 ILE A C 1
ATOM 724 O O . ILE A 1 88 ? 16.005 -3.477 -25.301 1.00 98.00 88 ILE A O 1
ATOM 728 N N . LEU A 1 89 ? 14.264 -2.530 -24.267 1.00 96.94 89 LEU A N 1
ATOM 729 C CA . LEU A 1 89 ? 14.074 -1.496 -25.284 1.00 96.94 89 LEU A CA 1
ATOM 730 C C . LEU A 1 89 ? 15.301 -0.586 -25.405 1.00 96.94 89 LEU A C 1
ATOM 732 O O . LEU A 1 89 ? 15.697 -0.241 -26.520 1.00 96.94 89 LEU A O 1
ATOM 736 N N . ASN A 1 90 ? 15.938 -0.243 -24.284 1.00 96.38 90 ASN A N 1
ATOM 737 C CA . ASN A 1 90 ? 17.183 0.518 -24.296 1.00 96.38 90 ASN A CA 1
ATOM 738 C C . ASN A 1 90 ? 18.327 -0.263 -24.954 1.00 96.38 90 ASN A C 1
ATOM 740 O O . ASN A 1 90 ? 19.064 0.317 -25.748 1.00 96.38 90 ASN A O 1
ATOM 744 N N . GLU A 1 91 ? 18.464 -1.563 -24.682 1.00 97.00 91 GLU A N 1
ATOM 745 C CA . GLU A 1 91 ? 19.468 -2.408 -25.342 1.00 97.00 91 GLU A CA 1
ATOM 746 C C . GLU A 1 91 ? 19.267 -2.437 -26.861 1.00 97.00 91 GLU A C 1
ATOM 748 O O . GLU A 1 91 ? 20.210 -2.201 -27.620 1.00 97.00 91 GLU A O 1
ATOM 753 N N . HIS A 1 92 ? 18.028 -2.646 -27.314 1.00 97.69 92 HIS A N 1
ATOM 754 C CA . HIS A 1 92 ? 17.693 -2.643 -28.738 1.00 97.69 92 HIS A CA 1
ATOM 755 C C . HIS A 1 92 ? 18.001 -1.297 -29.399 1.00 97.69 92 HIS A C 1
ATOM 757 O O . HIS A 1 92 ? 18.544 -1.260 -30.504 1.00 97.69 92 HIS A O 1
ATOM 763 N N . LEU A 1 93 ? 17.690 -0.188 -28.724 1.00 97.19 93 LEU A N 1
ATOM 764 C CA . LEU A 1 93 ? 17.958 1.154 -29.229 1.00 97.19 93 LEU A CA 1
ATOM 765 C C . LEU A 1 93 ? 19.463 1.433 -29.322 1.00 97.19 93 LEU A C 1
ATOM 767 O O . LEU A 1 93 ? 19.936 1.936 -30.342 1.00 97.19 93 LEU A O 1
ATOM 771 N N . VAL A 1 94 ? 20.229 1.068 -28.293 1.00 96.19 94 VAL A N 1
ATOM 772 C CA . VAL A 1 94 ? 21.691 1.210 -28.292 1.00 96.19 94 VAL A CA 1
ATOM 773 C C . VAL A 1 94 ? 22.316 0.384 -29.414 1.00 96.19 94 VAL A C 1
ATOM 775 O O . VAL A 1 94 ? 23.151 0.903 -30.158 1.00 96.19 94 VAL A O 1
ATOM 778 N N . GLU A 1 95 ? 21.886 -0.865 -29.596 1.00 96.50 95 GLU A N 1
ATOM 779 C CA . GLU A 1 95 ? 22.393 -1.725 -30.666 1.00 96.50 95 GLU A CA 1
ATOM 780 C C . GLU A 1 95 ? 21.999 -1.202 -32.057 1.00 96.50 95 GLU A C 1
ATOM 782 O O . GLU A 1 95 ? 22.834 -1.184 -32.963 1.00 96.50 95 GLU A O 1
ATOM 787 N N . ALA A 1 96 ? 20.775 -0.694 -32.238 1.00 96.38 96 ALA A N 1
ATOM 788 C CA . ALA A 1 96 ? 20.344 -0.073 -33.491 1.00 96.38 96 ALA A CA 1
ATOM 789 C C . ALA A 1 96 ? 21.173 1.178 -33.829 1.00 96.38 96 ALA A C 1
ATOM 791 O O . ALA A 1 96 ? 21.674 1.309 -34.947 1.00 96.38 96 ALA A O 1
ATOM 792 N N . MET A 1 97 ? 21.396 2.068 -32.856 1.00 91.50 97 MET A N 1
ATOM 793 C CA . MET A 1 97 ? 22.254 3.243 -33.044 1.00 91.50 97 MET A CA 1
ATOM 794 C C . MET A 1 97 ? 23.700 2.851 -33.361 1.00 91.50 97 MET A C 1
ATOM 796 O O . MET A 1 97 ? 24.335 3.463 -34.223 1.00 91.50 97 MET A O 1
ATOM 800 N N . ARG A 1 98 ? 24.228 1.813 -32.700 1.00 89.88 98 ARG A N 1
ATOM 801 C CA . ARG A 1 98 ? 25.568 1.282 -32.975 1.00 89.88 98 ARG A CA 1
ATOM 802 C C . ARG A 1 98 ? 25.680 0.781 -34.416 1.00 89.88 98 ARG A C 1
ATOM 804 O O . ARG A 1 98 ? 26.656 1.109 -35.090 1.00 89.88 98 ARG A O 1
ATOM 811 N N . ARG A 1 99 ? 24.679 0.035 -34.895 1.00 88.25 99 ARG A N 1
ATOM 812 C CA . ARG A 1 99 ? 24.616 -0.475 -36.275 1.00 88.25 99 ARG A CA 1
ATOM 813 C C . ARG A 1 99 ? 24.532 0.647 -37.303 1.00 88.25 99 ARG A C 1
ATOM 815 O O . ARG A 1 99 ? 25.338 0.653 -38.223 1.00 88.25 99 ARG A O 1
ATOM 822 N N . LEU A 1 100 ? 23.660 1.636 -37.107 1.00 86.44 100 LEU A N 1
ATOM 823 C CA . LEU A 1 100 ? 23.560 2.795 -38.006 1.00 86.44 100 LEU A CA 1
ATOM 824 C C . LEU A 1 100 ? 24.872 3.588 -38.072 1.00 86.44 100 LEU A C 1
ATOM 826 O O . LEU A 1 100 ? 25.309 4.014 -39.142 1.00 86.44 100 LEU A O 1
ATOM 830 N N . LYS A 1 101 ? 25.547 3.768 -36.931 1.00 80.31 101 LYS A N 1
ATOM 831 C CA . LYS A 1 101 ? 26.855 4.432 -36.894 1.00 80.31 101 LYS A CA 1
ATOM 832 C C . LYS A 1 101 ? 27.912 3.645 -37.671 1.00 80.31 101 LYS A C 1
ATOM 834 O O . LYS A 1 101 ? 28.738 4.256 -38.342 1.00 80.31 101 LYS A O 1
ATOM 839 N N . GLN A 1 102 ? 27.879 2.317 -37.598 1.00 76.12 102 GLN A N 1
ATOM 840 C CA . GLN A 1 102 ? 28.781 1.465 -38.364 1.00 76.12 102 GLN A CA 1
ATOM 841 C C . GLN A 1 102 ? 28.468 1.531 -39.868 1.00 76.12 102 GLN A C 1
ATOM 843 O O . GLN A 1 102 ? 29.364 1.839 -40.648 1.00 76.12 102 GLN A O 1
ATOM 848 N N . GLU A 1 103 ? 27.203 1.373 -40.259 1.00 70.69 103 GLU A N 1
ATOM 849 C CA . GLU A 1 103 ? 26.745 1.416 -41.655 1.00 70.69 103 GLU A CA 1
ATOM 850 C C . GLU A 1 103 ? 27.023 2.775 -42.319 1.00 70.69 103 GLU A C 1
ATOM 852 O O . GLU A 1 103 ? 27.544 2.841 -43.431 1.00 70.69 103 GLU A O 1
ATOM 857 N N . SER A 1 104 ? 26.773 3.886 -41.618 1.00 68.69 104 SER A N 1
ATOM 858 C CA . SER A 1 104 ? 27.114 5.228 -42.116 1.00 68.69 104 SER A CA 1
ATOM 859 C C . SER A 1 104 ? 28.619 5.418 -42.329 1.00 68.69 104 SER A C 1
ATOM 861 O O . SER A 1 104 ? 28.997 6.095 -43.284 1.00 68.69 104 SER A O 1
ATOM 863 N N . SER A 1 105 ? 29.455 4.799 -41.478 1.00 63.78 105 SER A N 1
ATOM 864 C CA . SER A 1 105 ? 30.920 4.805 -41.585 1.00 63.78 105 SER A CA 1
ATOM 865 C C . SER A 1 105 ? 31.489 3.812 -42.610 1.00 63.78 105 SER A C 1
ATOM 867 O O . SER A 1 105 ? 32.678 3.860 -42.912 1.00 63.78 105 SER A O 1
ATOM 869 N N . GLU A 1 106 ? 30.667 2.906 -43.134 1.00 62.41 106 GLU A N 1
ATOM 870 C CA . GLU A 1 106 ? 31.033 2.011 -44.235 1.00 62.41 106 GLU A CA 1
ATOM 871 C C . GLU A 1 106 ? 30.604 2.614 -45.582 1.00 62.41 106 GLU A C 1
ATOM 873 O O . GLU A 1 106 ? 31.387 2.638 -46.533 1.00 62.41 106 GLU A O 1
ATOM 878 N N . ASN A 1 107 ? 29.408 3.208 -45.640 1.00 63.78 107 ASN A N 1
ATOM 879 C CA . ASN A 1 107 ? 28.861 3.853 -46.837 1.00 63.78 107 ASN A CA 1
ATOM 880 C C . ASN A 1 107 ? 29.659 5.085 -47.285 1.00 63.78 107 ASN A C 1
ATOM 882 O O . ASN A 1 107 ? 29.813 5.338 -48.481 1.00 63.78 107 ASN A O 1
ATOM 886 N N . ASN A 1 108 ? 30.160 5.878 -46.339 1.00 63.34 108 ASN A N 1
ATOM 887 C CA . ASN A 1 108 ? 31.035 7.006 -46.641 1.00 63.34 108 ASN A CA 1
ATOM 888 C C . ASN A 1 108 ? 32.402 6.504 -47.170 1.00 63.34 108 ASN A C 1
ATOM 890 O O . ASN A 1 108 ? 32.831 6.983 -48.214 1.00 63.34 108 ASN A O 1
ATOM 894 N N . VAL A 1 109 ? 33.046 5.495 -46.573 1.00 63.97 109 VAL A N 1
ATOM 895 C CA . VAL A 1 109 ? 34.306 4.929 -47.107 1.00 63.97 109 VAL A CA 1
ATOM 896 C C . VAL A 1 109 ? 34.125 4.473 -48.559 1.00 63.97 109 VAL A C 1
ATOM 898 O O . VAL A 1 109 ? 34.910 4.851 -49.430 1.00 63.97 109 VAL A O 1
ATOM 901 N N . ASP A 1 110 ? 33.058 3.727 -48.853 1.00 64.69 110 ASP A N 1
ATOM 902 C CA . ASP A 1 110 ? 32.781 3.260 -50.212 1.00 64.69 110 ASP A CA 1
ATOM 903 C C . ASP A 1 110 ? 32.503 4.441 -51.165 1.00 64.69 110 ASP A C 1
ATOM 905 O O . ASP A 1 110 ? 33.086 4.521 -52.245 1.00 64.69 110 ASP A O 1
ATOM 909 N N . ARG A 1 111 ? 31.683 5.425 -50.778 1.00 66.50 111 ARG A N 1
ATOM 910 C CA . ARG A 1 111 ? 31.353 6.555 -51.665 1.00 66.50 111 ARG A CA 1
ATOM 911 C C . ARG A 1 111 ? 32.521 7.517 -51.887 1.00 66.50 111 ARG A C 1
ATOM 913 O O . ARG A 1 111 ? 32.681 8.008 -53.001 1.00 66.50 111 ARG A O 1
ATOM 920 N N . TRP A 1 112 ? 33.318 7.801 -50.860 1.00 62.12 112 TRP A N 1
ATOM 921 C CA . TRP A 1 112 ? 34.369 8.823 -50.910 1.00 62.12 112 TRP A CA 1
ATOM 922 C C . TRP A 1 112 ? 35.729 8.274 -51.360 1.00 62.12 112 TRP A C 1
ATOM 924 O O . TRP A 1 112 ? 36.502 9.030 -51.935 1.00 62.12 112 TRP A O 1
ATOM 934 N N . VAL A 1 113 ? 36.028 6.981 -51.174 1.00 65.19 113 VAL A N 1
ATOM 935 C CA . VAL A 1 113 ? 37.289 6.366 -51.655 1.00 65.19 113 VAL A CA 1
ATOM 936 C C . VAL A 1 113 ? 37.124 5.720 -53.016 1.00 65.19 113 VAL A C 1
ATOM 938 O O . VAL A 1 113 ? 37.948 5.898 -53.913 1.00 65.19 113 VAL A O 1
ATOM 941 N N . LEU A 1 114 ? 36.071 4.920 -53.164 1.00 66.81 114 LEU A N 1
ATOM 942 C CA . LEU A 1 114 ? 35.940 4.017 -54.297 1.00 66.81 114 LEU A CA 1
ATOM 943 C C . LEU A 1 114 ? 35.573 4.807 -55.560 1.00 66.81 114 LEU A C 1
ATOM 945 O O . LEU A 1 114 ? 36.136 4.540 -56.621 1.00 66.81 114 LEU A O 1
ATOM 949 N N . MET A 1 115 ? 34.720 5.835 -55.449 1.00 66.50 115 MET A N 1
ATOM 950 C CA . MET A 1 115 ? 34.339 6.675 -56.595 1.00 66.50 115 MET A CA 1
ATOM 951 C C . MET A 1 115 ? 35.522 7.451 -57.199 1.00 66.50 115 MET A C 1
ATOM 953 O O . MET A 1 115 ? 35.710 7.332 -58.409 1.00 66.50 115 MET A O 1
ATOM 957 N N . PRO A 1 116 ? 36.371 8.178 -56.440 1.00 67.12 116 PRO A N 1
ATOM 958 C CA . PRO A 1 116 ? 37.527 8.857 -57.027 1.00 67.12 116 PRO A CA 1
ATOM 959 C C . PRO A 1 116 ? 38.562 7.892 -57.604 1.00 67.12 116 PRO A C 1
ATOM 961 O O . PRO A 1 116 ? 39.100 8.157 -58.675 1.00 67.12 116 PRO A O 1
ATOM 964 N N . ILE A 1 117 ? 38.822 6.752 -56.951 1.00 67.12 117 ILE A N 1
ATOM 965 C CA . ILE A 1 117 ? 39.794 5.765 -57.451 1.00 67.12 117 ILE A CA 1
ATOM 966 C C . ILE A 1 117 ? 39.304 5.127 -58.757 1.00 67.12 117 ILE A C 1
ATOM 968 O O . ILE A 1 117 ? 40.081 5.023 -59.711 1.00 67.12 117 ILE A O 1
ATOM 972 N N . ILE A 1 118 ? 38.023 4.742 -58.836 1.00 68.12 118 ILE A N 1
ATOM 973 C CA . ILE A 1 118 ? 37.421 4.269 -60.090 1.00 68.12 118 ILE A CA 1
ATOM 974 C C . ILE A 1 118 ? 37.457 5.374 -61.141 1.00 68.12 118 ILE A C 1
ATOM 976 O O . ILE A 1 118 ? 37.838 5.101 -62.274 1.00 68.12 118 ILE A O 1
ATOM 980 N N . PHE A 1 119 ? 37.122 6.614 -60.784 1.00 69.06 119 PHE A N 1
ATOM 981 C CA . PHE A 1 119 ? 37.112 7.737 -61.718 1.00 69.06 119 PHE A CA 1
ATOM 982 C C . PHE A 1 119 ? 38.505 8.035 -62.289 1.00 69.06 119 PHE A C 1
ATOM 984 O O . PHE A 1 119 ? 38.636 8.171 -63.499 1.00 69.06 119 PHE A O 1
ATOM 991 N N . ILE A 1 120 ? 39.556 8.053 -61.460 1.00 67.06 120 ILE A N 1
ATOM 992 C CA . ILE A 1 120 ? 40.955 8.240 -61.890 1.00 67.06 120 ILE A CA 1
ATOM 993 C C . ILE A 1 120 ? 41.406 7.096 -62.809 1.00 67.06 120 ILE A C 1
ATOM 995 O O . ILE A 1 120 ? 42.136 7.310 -63.780 1.00 67.06 120 ILE A O 1
ATOM 999 N N . ARG A 1 121 ? 40.972 5.861 -62.530 1.00 63.50 121 ARG A N 1
ATOM 1000 C CA . ARG A 1 121 ? 41.287 4.702 -63.377 1.00 63.50 121 ARG A CA 1
ATOM 1001 C C . ARG A 1 121 ? 40.523 4.709 -64.690 1.00 63.50 121 ARG A C 1
ATOM 1003 O O . ARG A 1 121 ? 41.122 4.419 -65.725 1.00 63.50 121 ARG A O 1
ATOM 1010 N N . LEU A 1 122 ? 39.243 5.062 -64.664 1.00 62.75 122 LEU A N 1
ATOM 1011 C CA . LEU A 1 122 ? 38.412 5.161 -65.856 1.00 62.75 122 LEU A CA 1
ATOM 1012 C C . LEU A 1 122 ? 38.882 6.323 -66.739 1.00 62.75 122 LEU A C 1
ATOM 1014 O O . LEU A 1 122 ? 39.017 6.136 -67.941 1.00 62.75 122 LEU A O 1
ATOM 1018 N N . SER A 1 123 ? 39.243 7.472 -66.159 1.00 64.69 123 SER A N 1
ATOM 1019 C CA . SER A 1 123 ? 39.781 8.622 -66.894 1.00 64.69 123 SER A CA 1
ATOM 1020 C C . SER A 1 123 ? 41.157 8.337 -67.492 1.00 64.69 123 SER A C 1
ATOM 1022 O O . SER A 1 123 ? 41.371 8.639 -68.660 1.00 64.69 123 SER A O 1
ATOM 1024 N N . SER A 1 124 ? 42.063 7.680 -66.760 1.00 61.53 124 SER A N 1
ATOM 1025 C CA . SER A 1 124 ? 43.372 7.278 -67.302 1.00 61.53 124 SER A CA 1
ATOM 1026 C C . SER A 1 124 ? 43.228 6.269 -68.446 1.00 61.53 124 SER A C 1
ATOM 1028 O O . SER A 1 124 ? 43.895 6.393 -69.468 1.00 61.53 124 SER A O 1
ATOM 1030 N N . THR A 1 125 ? 42.311 5.304 -68.314 1.00 59.44 125 THR A N 1
ATOM 1031 C CA . THR A 1 125 ? 42.049 4.297 -69.357 1.00 59.44 125 THR A CA 1
ATOM 1032 C C . THR A 1 125 ? 41.393 4.927 -70.589 1.00 59.44 125 THR A C 1
ATOM 1034 O O . THR A 1 125 ? 41.785 4.623 -71.712 1.00 59.44 125 THR A O 1
ATOM 1037 N N . LEU A 1 126 ? 40.443 5.850 -70.398 1.00 57.41 126 LEU A N 1
ATOM 1038 C CA . LEU A 1 126 ? 39.799 6.596 -71.484 1.00 57.41 126 LEU A CA 1
ATOM 1039 C C . LEU A 1 126 ? 40.771 7.562 -72.178 1.00 57.41 126 LEU A C 1
ATOM 1041 O O . LEU A 1 126 ? 40.735 7.668 -73.398 1.00 57.41 126 LEU A O 1
ATOM 1045 N N . CYS A 1 127 ? 41.678 8.211 -71.443 1.00 53.59 127 CYS A N 1
ATOM 1046 C CA . CYS A 1 127 ? 42.685 9.115 -72.007 1.00 53.59 127 CYS A CA 1
ATOM 1047 C C . CYS A 1 127 ? 43.725 8.352 -72.850 1.00 53.59 127 CYS A C 1
ATOM 1049 O O . CYS A 1 127 ? 44.070 8.783 -73.948 1.00 53.59 127 CYS A O 1
ATOM 1051 N N . CYS A 1 128 ? 44.145 7.161 -72.402 1.00 51.69 128 CYS A N 1
ATOM 1052 C CA . CYS A 1 128 ? 44.997 6.271 -73.194 1.00 51.69 128 CYS A CA 1
ATOM 1053 C C . CYS A 1 128 ? 44.292 5.699 -74.434 1.00 51.69 128 CYS A C 1
ATOM 1055 O O . CYS A 1 128 ? 44.955 5.415 -75.426 1.00 51.69 128 CYS A O 1
ATOM 1057 N N . ASN A 1 129 ? 42.966 5.535 -74.395 1.00 51.94 129 ASN A N 1
ATOM 1058 C CA . ASN A 1 129 ? 42.194 5.042 -75.538 1.00 51.94 129 ASN A CA 1
ATOM 1059 C C . ASN A 1 129 ? 41.812 6.163 -76.531 1.00 51.94 129 ASN A C 1
ATOM 1061 O O . ASN A 1 129 ? 41.568 5.885 -77.701 1.00 51.94 129 ASN A O 1
ATOM 1065 N N . ALA A 1 130 ? 41.776 7.426 -76.083 1.00 51.38 130 ALA A N 1
ATOM 1066 C CA . ALA A 1 130 ? 41.444 8.598 -76.901 1.00 51.38 130 ALA A CA 1
ATOM 1067 C C . ALA A 1 130 ? 42.653 9.241 -77.616 1.00 51.38 130 ALA A C 1
ATOM 1069 O O . ALA A 1 130 ? 42.456 9.987 -78.571 1.00 51.38 130 ALA A O 1
ATOM 1070 N N . TYR A 1 131 ? 43.890 8.941 -77.201 1.00 44.72 131 TYR A N 1
ATOM 1071 C CA . TYR A 1 131 ? 45.121 9.339 -77.900 1.00 44.72 131 TYR A CA 1
ATOM 1072 C C . TYR A 1 131 ? 45.949 8.096 -78.272 1.00 44.72 131 TYR A C 1
ATOM 1074 O O . TYR A 1 131 ? 46.837 7.691 -77.517 1.00 44.72 131 TYR A O 1
ATOM 1082 N N . PRO A 1 132 ? 45.696 7.459 -79.430 1.00 52.88 132 PRO A N 1
ATOM 1083 C CA . PRO A 1 132 ? 46.611 6.450 -79.946 1.00 52.88 132 PRO A CA 1
ATOM 1084 C C . PRO A 1 132 ? 47.951 7.120 -80.310 1.00 52.88 132 PRO A C 1
ATOM 1086 O O . PRO A 1 132 ? 47.952 8.192 -80.924 1.00 52.88 132 PRO A O 1
ATOM 1089 N N . PRO A 1 133 ? 49.111 6.528 -79.969 1.00 47.41 133 PRO A N 1
ATOM 1090 C CA . PRO A 1 133 ? 50.396 7.104 -80.331 1.00 47.41 133 PRO A CA 1
ATOM 1091 C C . PRO A 1 133 ? 50.561 7.019 -81.851 1.00 47.41 133 PRO A C 1
ATOM 1093 O O . PRO A 1 133 ? 50.787 5.948 -82.418 1.00 47.41 133 PRO A O 1
ATOM 1096 N N . SER A 1 134 ? 50.438 8.164 -82.520 1.00 47.03 134 SER A N 1
ATOM 1097 C CA . SER A 1 134 ? 50.803 8.303 -83.925 1.00 47.03 134 SER A CA 1
ATOM 1098 C C . SER A 1 134 ? 52.314 8.116 -84.045 1.00 47.03 134 SER A C 1
ATOM 1100 O O . SER A 1 134 ? 53.095 8.884 -83.485 1.00 47.03 134 SER A O 1
ATOM 1102 N N . ARG A 1 135 ? 52.734 7.067 -84.761 1.00 49.78 135 ARG A N 1
ATOM 1103 C CA . ARG A 1 135 ? 54.120 6.887 -85.203 1.00 49.78 135 ARG A CA 1
ATOM 1104 C C . ARG A 1 135 ? 54.532 8.108 -86.022 1.00 49.78 135 ARG A C 1
ATOM 1106 O O . ARG A 1 135 ? 54.047 8.243 -87.134 1.00 49.78 135 ARG A O 1
ATOM 1113 N N . HIS A 1 136 ? 55.458 8.923 -85.529 1.00 42.12 136 HIS A N 1
ATOM 1114 C CA . HIS A 1 136 ? 56.496 9.549 -86.352 1.00 42.12 136 HIS A CA 1
ATOM 1115 C C . HIS A 1 136 ? 57.639 10.060 -85.463 1.00 42.12 136 HIS A C 1
ATOM 1117 O O . HIS A 1 136 ? 57.422 10.651 -84.410 1.00 42.12 136 HIS A O 1
ATOM 1123 N N . ALA A 1 137 ? 58.864 9.750 -85.880 1.00 43.12 137 ALA A N 1
ATOM 1124 C CA . ALA A 1 137 ? 60.119 10.111 -85.233 1.00 43.12 137 ALA A CA 1
ATOM 1125 C C . ALA A 1 137 ? 60.380 11.627 -85.272 1.00 43.12 137 ALA A C 1
ATOM 1127 O O . ALA A 1 137 ? 60.090 12.240 -86.292 1.00 43.12 137 ALA A O 1
ATOM 1128 N N . TYR A 1 138 ? 60.960 12.201 -84.206 1.00 36.41 138 TYR A N 1
ATOM 1129 C CA . TYR A 1 138 ? 62.237 12.944 -84.210 1.00 36.41 138 TYR A CA 1
ATOM 1130 C C . TYR A 1 138 ? 62.521 13.645 -82.858 1.00 36.41 138 TYR A C 1
ATOM 1132 O O . TYR A 1 138 ? 61.660 14.288 -82.275 1.00 36.41 138 TYR A O 1
ATOM 1140 N N . HIS A 1 139 ? 63.795 13.552 -82.464 1.00 42.47 139 HIS A N 1
ATOM 1141 C CA . HIS A 1 139 ? 64.601 14.383 -81.554 1.00 42.47 139 HIS A CA 1
ATOM 1142 C C . HIS A 1 139 ? 64.385 14.397 -80.015 1.00 42.47 139 HIS A C 1
ATOM 1144 O O . HIS A 1 139 ? 63.273 14.601 -79.536 1.00 42.47 139 HIS A O 1
ATOM 1150 N N . PRO A 1 140 ? 65.476 14.253 -79.215 1.00 52.59 140 PRO A N 1
ATOM 1151 C CA . PRO A 1 140 ? 65.434 14.240 -77.756 1.00 52.59 140 PRO A CA 1
ATOM 1152 C C . PRO A 1 140 ? 65.912 15.570 -77.151 1.00 52.59 140 PRO A C 1
ATOM 1154 O O . PRO A 1 140 ? 67.104 15.865 -77.175 1.00 52.59 140 PRO A O 1
ATOM 1157 N N . SER A 1 141 ? 65.002 16.341 -76.554 1.00 44.84 141 SER A N 1
ATOM 1158 C CA . SER A 1 141 ? 65.352 17.411 -75.601 1.00 44.84 141 SER A CA 1
ATOM 1159 C C . SER A 1 141 ? 64.119 18.016 -74.922 1.00 44.84 141 SER A C 1
ATOM 1161 O O . SER A 1 141 ? 63.856 19.205 -75.026 1.00 44.84 141 SER A O 1
ATOM 1163 N N . HIS A 1 142 ? 63.364 17.191 -74.194 1.00 47.00 142 HIS A N 1
ATOM 1164 C CA . HIS A 1 142 ? 62.721 17.591 -72.936 1.00 47.00 142 HIS A CA 1
ATOM 1165 C C . HIS A 1 142 ? 62.136 16.339 -72.276 1.00 47.00 142 HIS A C 1
ATOM 1167 O O . HIS A 1 142 ? 61.110 15.816 -72.700 1.00 47.00 142 HIS A O 1
ATOM 1173 N N . MET A 1 143 ? 62.814 15.822 -71.254 1.00 43.22 143 MET A N 1
ATOM 1174 C CA . MET A 1 143 ? 62.213 14.861 -70.330 1.00 43.22 143 MET A CA 1
ATOM 1175 C C . MET A 1 143 ? 61.167 15.619 -69.503 1.00 43.22 143 MET A C 1
ATOM 1177 O O . MET A 1 143 ? 61.556 16.542 -68.781 1.00 43.22 143 MET A O 1
ATOM 1181 N N . PRO A 1 144 ? 59.868 15.276 -69.540 1.00 45.75 144 PRO A N 1
ATOM 1182 C CA . PRO A 1 144 ? 59.044 15.541 -68.381 1.00 45.75 144 PRO A CA 1
ATOM 1183 C C . PRO A 1 144 ? 59.539 14.593 -67.286 1.00 45.75 144 PRO A C 1
ATOM 1185 O O . PRO A 1 144 ? 59.720 13.393 -67.505 1.00 45.75 144 PRO A O 1
ATOM 1188 N N . SER A 1 145 ? 59.834 15.158 -66.123 1.00 39.41 145 SER A N 1
ATOM 1189 C CA . SER A 1 145 ? 60.174 14.406 -64.924 1.00 39.41 145 SER A CA 1
ATOM 1190 C C . SER A 1 145 ? 59.162 13.272 -64.697 1.00 39.41 145 SER A C 1
ATOM 1192 O O . SER A 1 145 ? 57.958 13.471 -64.887 1.00 39.41 145 SER A O 1
ATOM 1194 N N . PRO A 1 146 ? 59.604 12.072 -64.282 1.00 45.69 146 PRO A N 1
ATOM 1195 C CA . PRO A 1 146 ? 58.674 11.042 -63.858 1.00 45.69 146 PRO A CA 1
ATOM 1196 C C . PRO A 1 146 ? 57.957 11.565 -62.612 1.00 45.69 146 PRO A C 1
ATOM 1198 O O . PRO A 1 146 ? 58.579 11.789 -61.573 1.00 45.69 146 PRO A O 1
ATOM 1201 N N . SER A 1 147 ? 56.646 11.794 -62.722 1.00 48.91 147 SER A N 1
ATOM 1202 C CA . SER A 1 147 ? 55.786 12.028 -61.562 1.00 48.91 147 SER A CA 1
ATOM 1203 C C . SER A 1 147 ? 56.065 10.918 -60.540 1.00 48.91 147 SER A C 1
ATOM 1205 O O . SER A 1 147 ? 55.967 9.742 -60.906 1.00 48.91 147 SER A O 1
ATOM 1207 N N . PRO A 1 148 ? 56.455 11.236 -59.298 1.00 49.06 148 PRO A N 1
ATOM 1208 C CA . PRO A 1 148 ? 57.323 10.324 -58.568 1.00 49.06 148 PRO A CA 1
ATOM 1209 C C . PRO A 1 148 ? 56.645 9.068 -58.000 1.00 49.06 148 PRO A C 1
ATOM 1211 O O . PRO A 1 148 ? 57.358 8.173 -57.569 1.00 49.06 148 PRO A O 1
ATOM 1214 N N . PHE A 1 149 ? 55.317 8.906 -58.020 1.00 54.00 149 PHE A N 1
ATOM 1215 C CA . PHE A 1 149 ? 54.699 7.763 -57.330 1.00 54.00 149 PHE A CA 1
ATOM 1216 C C . PHE A 1 149 ? 53.363 7.311 -57.938 1.00 54.00 149 PHE A C 1
ATOM 1218 O O . PHE A 1 149 ? 52.304 7.581 -57.388 1.00 54.00 149 PHE A O 1
ATOM 1225 N N . THR A 1 150 ? 53.365 6.560 -59.042 1.00 54.81 150 THR A N 1
ATOM 1226 C CA . THR A 1 150 ? 52.156 5.828 -59.481 1.00 54.81 150 THR A CA 1
ATOM 1227 C C . THR A 1 150 ? 52.495 4.406 -59.909 1.00 54.81 150 THR A C 1
ATOM 1229 O O . THR A 1 150 ? 52.472 4.029 -61.078 1.00 54.81 150 THR A O 1
ATOM 1232 N N . ASN A 1 151 ? 52.783 3.552 -58.925 1.00 63.06 151 ASN A N 1
ATOM 1233 C CA . ASN A 1 151 ? 52.896 2.115 -59.156 1.00 63.06 151 ASN A CA 1
ATOM 1234 C C . ASN A 1 151 ? 51.494 1.525 -59.418 1.00 63.06 151 ASN A C 1
ATOM 1236 O O . ASN A 1 151 ? 50.832 0.987 -58.528 1.00 63.06 151 ASN A O 1
ATOM 1240 N N . SER A 1 152 ? 51.012 1.654 -60.661 1.00 65.75 152 SER A N 1
ATOM 1241 C CA . SER A 1 152 ? 49.659 1.239 -61.061 1.00 65.75 152 SER A CA 1
ATOM 1242 C C . SER A 1 152 ? 49.382 -0.233 -60.759 1.00 65.75 152 SER A C 1
ATOM 1244 O O . SER A 1 152 ? 48.264 -0.582 -60.382 1.00 65.75 152 SER A O 1
ATOM 1246 N N . ARG A 1 153 ? 50.386 -1.112 -60.852 1.00 68.38 153 ARG A N 1
ATOM 1247 C CA . ARG A 1 153 ? 50.224 -2.542 -60.542 1.00 68.38 153 ARG A CA 1
ATOM 1248 C C . ARG A 1 153 ? 50.004 -2.794 -59.047 1.00 68.38 153 ARG A C 1
ATOM 1250 O O . ARG A 1 153 ? 49.073 -3.508 -58.693 1.00 68.38 153 ARG A O 1
ATOM 1257 N N . LEU A 1 154 ? 50.776 -2.133 -58.181 1.00 80.06 154 LEU A N 1
ATOM 1258 C CA . LEU A 1 154 ? 50.624 -2.222 -56.722 1.00 80.06 154 LEU A CA 1
ATOM 1259 C C . LEU A 1 154 ? 49.242 -1.736 -56.275 1.00 80.06 154 LEU A C 1
ATOM 1261 O O . LEU A 1 154 ? 48.548 -2.428 -55.539 1.00 80.06 154 LEU A O 1
ATOM 1265 N N . MET A 1 155 ? 48.820 -0.579 -56.788 1.00 72.25 155 MET A N 1
ATOM 1266 C CA . MET A 1 155 ? 47.509 -0.002 -56.492 1.00 72.25 155 MET A CA 1
ATOM 1267 C C . MET A 1 155 ? 46.354 -0.904 -56.914 1.00 72.25 155 MET A C 1
ATOM 1269 O O . MET A 1 155 ? 45.383 -1.047 -56.181 1.00 72.25 155 MET A O 1
ATOM 1273 N N . THR A 1 156 ? 46.472 -1.548 -58.076 1.00 70.81 156 THR A N 1
ATOM 1274 C CA . THR A 1 156 ? 45.441 -2.474 -58.568 1.00 70.81 156 THR A CA 1
ATOM 1275 C C . THR A 1 156 ? 45.343 -3.705 -57.667 1.00 70.81 156 THR A C 1
ATOM 1277 O O . THR A 1 156 ? 44.246 -4.101 -57.294 1.00 70.81 156 THR A O 1
ATOM 1280 N N . ASN A 1 157 ? 46.479 -4.272 -57.256 1.00 75.62 157 ASN A N 1
ATOM 1281 C CA . ASN A 1 157 ? 46.511 -5.451 -56.387 1.00 75.62 157 ASN A CA 1
ATOM 1282 C C . ASN A 1 157 ? 45.989 -5.156 -54.975 1.00 75.62 157 ASN A C 1
ATOM 1284 O O . ASN A 1 157 ? 45.251 -5.964 -54.407 1.00 75.62 157 ASN A O 1
ATOM 1288 N N . LEU A 1 158 ? 46.316 -3.983 -54.424 1.00 80.25 158 LEU A N 1
ATOM 1289 C CA . LEU A 1 158 ? 45.742 -3.516 -53.163 1.00 80.25 158 LEU A CA 1
ATOM 1290 C C . LEU A 1 158 ? 44.228 -3.308 -53.308 1.00 80.25 158 LEU A C 1
ATOM 1292 O O . LEU A 1 158 ? 43.480 -3.705 -52.420 1.00 80.25 158 LEU A O 1
ATOM 1296 N N . LEU A 1 159 ? 43.762 -2.741 -54.429 1.00 73.69 159 LEU A N 1
ATOM 1297 C CA . LEU A 1 159 ? 42.338 -2.490 -54.682 1.00 73.69 159 LEU A CA 1
ATOM 1298 C C . LEU A 1 159 ? 41.547 -3.793 -54.791 1.00 73.69 159 LEU A C 1
ATOM 1300 O O . LEU A 1 159 ? 40.481 -3.910 -54.201 1.00 73.69 159 LEU A O 1
ATOM 1304 N N . ILE A 1 160 ? 42.091 -4.794 -55.480 1.00 75.19 160 ILE A N 1
ATOM 1305 C CA . ILE A 1 160 ? 41.484 -6.126 -55.578 1.00 75.19 160 ILE A CA 1
ATOM 1306 C C . ILE A 1 160 ? 41.429 -6.793 -54.198 1.00 75.19 160 ILE A C 1
ATOM 1308 O O . ILE A 1 160 ? 40.386 -7.315 -53.811 1.00 75.19 160 ILE A O 1
ATOM 1312 N N . THR A 1 161 ? 42.521 -6.728 -53.427 1.00 77.50 161 THR A N 1
ATOM 1313 C CA . THR A 1 161 ? 42.560 -7.239 -52.045 1.00 77.50 161 THR A CA 1
ATOM 1314 C C . THR A 1 161 ? 41.510 -6.551 -51.167 1.00 77.50 161 THR A C 1
ATOM 1316 O O . THR A 1 161 ? 40.819 -7.214 -50.399 1.00 77.50 161 THR A O 1
ATOM 1319 N N . PHE A 1 162 ? 41.335 -5.238 -51.321 1.00 75.94 162 PHE A N 1
ATOM 1320 C CA . PHE A 1 162 ? 40.331 -4.456 -50.601 1.00 75.94 162 PHE A CA 1
ATOM 1321 C C . PHE A 1 162 ? 38.888 -4.788 -51.016 1.00 75.94 162 PHE A C 1
ATOM 1323 O O . PHE A 1 162 ? 38.017 -4.860 -50.152 1.00 75.94 162 PHE A O 1
ATOM 1330 N N . LEU A 1 163 ? 38.628 -4.997 -52.311 1.00 72.62 163 LEU A N 1
ATOM 1331 C CA . LEU A 1 163 ? 37.301 -5.352 -52.834 1.00 72.62 163 LEU A CA 1
ATOM 1332 C C . LEU A 1 163 ? 36.876 -6.774 -52.446 1.00 72.62 163 LEU A C 1
ATOM 1334 O O . LEU A 1 163 ? 35.689 -7.016 -52.242 1.00 72.62 163 LEU A O 1
ATOM 1338 N N . ASN A 1 164 ? 37.834 -7.696 -52.323 1.00 72.75 164 ASN A N 1
ATOM 1339 C CA . ASN A 1 164 ? 37.586 -9.079 -51.907 1.00 72.75 164 ASN A CA 1
ATOM 1340 C C . ASN A 1 164 ? 37.550 -9.261 -50.378 1.00 72.75 164 ASN A C 1
ATOM 1342 O O . ASN A 1 164 ? 37.172 -10.333 -49.904 1.00 72.75 164 ASN A O 1
ATOM 1346 N N . ALA A 1 165 ? 37.947 -8.253 -49.595 1.00 74.12 165 ALA A N 1
ATOM 1347 C CA . ALA A 1 165 ? 37.903 -8.322 -48.138 1.00 74.12 165 ALA A CA 1
ATOM 1348 C C . ALA A 1 165 ? 36.450 -8.228 -47.614 1.00 74.12 165 ALA A C 1
ATOM 1350 O O . ALA A 1 165 ? 35.672 -7.409 -48.114 1.00 74.12 165 ALA A O 1
ATOM 1351 N N . PRO A 1 166 ? 36.069 -9.005 -46.578 1.00 67.94 166 PRO A N 1
ATOM 1352 C CA . PRO A 1 166 ? 34.748 -8.910 -45.959 1.00 67.94 166 PRO A CA 1
ATOM 1353 C C . PRO A 1 166 ? 34.450 -7.487 -45.460 1.00 67.94 166 PRO A C 1
A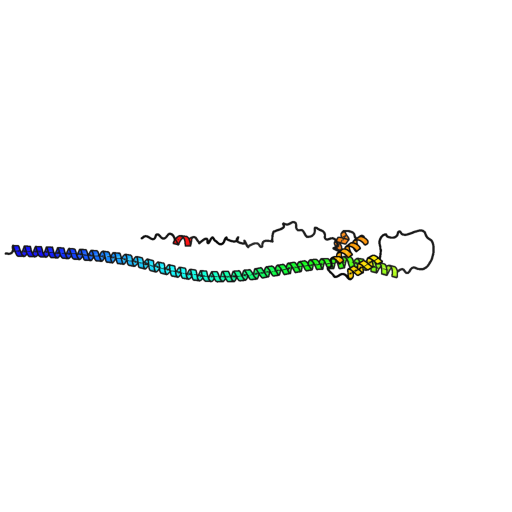TOM 1355 O O . PRO A 1 166 ? 35.298 -6.827 -44.848 1.00 67.94 166 PRO A O 1
ATOM 1358 N N . ARG A 1 167 ? 33.228 -7.006 -45.717 1.00 63.06 167 ARG A N 1
ATOM 1359 C CA . ARG A 1 167 ? 32.772 -5.660 -45.340 1.00 63.06 167 ARG A CA 1
ATOM 1360 C C . ARG A 1 167 ? 32.642 -5.587 -43.809 1.00 63.06 167 ARG A C 1
ATOM 1362 O O . ARG A 1 167 ? 31.715 -6.161 -43.252 1.00 63.06 167 ARG A O 1
ATOM 1369 N N . GLY A 1 168 ? 33.638 -4.977 -43.156 1.00 61.81 168 GLY A N 1
ATOM 1370 C CA . GLY A 1 168 ? 33.749 -4.853 -41.693 1.00 61.81 168 GLY A CA 1
ATOM 1371 C C . GLY A 1 168 ? 35.073 -5.355 -41.083 1.00 61.81 168 GLY A C 1
ATOM 1372 O O . GLY A 1 168 ? 35.269 -5.228 -39.877 1.00 61.81 168 GLY A O 1
ATOM 1373 N N . ASP A 1 169 ? 35.996 -5.920 -41.876 1.00 67.56 169 ASP A N 1
ATOM 1374 C CA . ASP A 1 169 ? 37.271 -6.468 -41.373 1.00 67.56 169 ASP A CA 1
ATOM 1375 C C . ASP A 1 169 ? 38.312 -5.371 -41.045 1.00 67.56 169 ASP A C 1
ATOM 1377 O O . ASP A 1 169 ? 38.508 -4.417 -41.799 1.00 67.56 169 ASP A O 1
ATOM 1381 N N . ARG A 1 170 ? 39.063 -5.546 -39.950 1.00 70.12 170 ARG A N 1
ATOM 1382 C CA . ARG A 1 170 ? 40.205 -4.699 -39.564 1.00 70.12 170 ARG A CA 1
ATOM 1383 C C . ARG A 1 170 ? 41.280 -4.659 -40.654 1.00 70.12 170 ARG A C 1
ATOM 1385 O O . ARG A 1 170 ? 41.822 -3.596 -40.940 1.00 70.12 170 ARG A O 1
ATOM 1392 N N . LYS A 1 171 ? 41.498 -5.781 -41.348 1.00 73.75 171 LYS A N 1
ATOM 1393 C CA . LYS A 1 171 ? 42.454 -5.881 -42.468 1.00 73.75 171 LYS A CA 1
ATOM 1394 C C . LYS A 1 171 ? 42.104 -4.955 -43.638 1.00 73.75 171 LYS A C 1
ATOM 1396 O O . LYS A 1 171 ? 42.986 -4.512 -44.378 1.00 73.75 171 LYS A O 1
ATOM 1401 N N . ARG A 1 172 ? 40.815 -4.639 -43.805 1.00 74.06 172 ARG A N 1
ATOM 1402 C CA . ARG A 1 172 ? 40.315 -3.722 -44.834 1.00 74.06 172 ARG A CA 1
ATOM 1403 C C . ARG A 1 172 ? 40.782 -2.286 -44.550 1.00 74.06 172 ARG A C 1
ATOM 1405 O O . ARG A 1 172 ? 41.222 -1.602 -45.472 1.00 74.06 172 ARG A O 1
ATOM 1412 N N . TYR A 1 173 ? 40.784 -1.872 -43.279 1.00 74.38 173 TYR A N 1
ATOM 1413 C CA . TYR A 1 173 ? 41.315 -0.575 -42.836 1.00 74.38 173 TYR A CA 1
ATOM 1414 C C . TYR A 1 173 ? 42.838 -0.475 -42.980 1.00 74.38 173 TYR A C 1
ATOM 1416 O O . TYR A 1 173 ? 43.338 0.556 -43.431 1.00 74.38 173 TYR A O 1
ATOM 1424 N N . ASP A 1 174 ? 43.574 -1.545 -42.673 1.00 78.50 174 ASP A N 1
ATOM 1425 C CA . ASP A 1 174 ? 45.031 -1.579 -42.865 1.00 78.50 174 ASP A CA 1
ATOM 1426 C C . ASP A 1 174 ? 45.385 -1.421 -44.353 1.00 78.50 174 ASP A C 1
ATOM 1428 O O . ASP A 1 174 ? 46.231 -0.607 -44.726 1.00 78.50 174 ASP A O 1
ATOM 1432 N N . THR A 1 175 ? 44.654 -2.123 -45.225 1.00 80.81 175 THR A N 1
ATOM 1433 C CA . THR A 1 175 ? 44.823 -2.032 -46.684 1.00 80.81 175 THR A CA 1
ATOM 1434 C C . THR A 1 175 ? 44.522 -0.618 -47.205 1.00 80.81 175 THR A C 1
ATOM 1436 O O . THR A 1 175 ? 45.288 -0.087 -48.011 1.00 80.81 175 THR A O 1
ATOM 1439 N N . LEU A 1 176 ? 43.462 0.036 -46.709 1.00 74.50 176 LEU A N 1
ATOM 1440 C CA . LEU A 1 176 ? 43.154 1.439 -47.031 1.00 74.50 176 LEU A CA 1
ATOM 1441 C C . LEU A 1 176 ? 44.225 2.415 -46.540 1.00 74.50 176 LEU A C 1
ATOM 1443 O O . LEU A 1 176 ? 44.543 3.376 -47.235 1.00 74.50 176 LEU A O 1
ATOM 1447 N N . THR A 1 177 ? 44.796 2.171 -45.363 1.00 75.75 177 THR A N 1
ATOM 1448 C CA . THR A 1 177 ? 45.857 3.009 -44.783 1.00 75.75 177 THR A CA 1
ATOM 1449 C C . THR A 1 177 ? 47.121 2.970 -45.636 1.00 75.75 177 THR A C 1
ATOM 1451 O O . THR A 1 177 ? 47.734 4.007 -45.914 1.00 75.75 177 THR A O 1
ATOM 1454 N N . VAL A 1 178 ? 47.463 1.786 -46.144 1.00 81.06 178 VAL A N 1
ATOM 1455 C CA . VAL A 1 178 ? 48.555 1.612 -47.107 1.00 81.06 178 VAL A CA 1
ATOM 1456 C C . VAL A 1 178 ? 48.247 2.337 -48.422 1.00 81.06 178 VAL A C 1
ATOM 1458 O O . VAL A 1 178 ? 49.096 3.079 -48.916 1.00 81.06 178 VAL A O 1
ATOM 1461 N N . MET A 1 179 ? 47.032 2.198 -48.969 1.00 75.56 179 MET A N 1
ATOM 1462 C CA . MET A 1 179 ? 46.633 2.926 -50.183 1.00 75.56 179 MET A CA 1
ATOM 1463 C C . MET A 1 179 ? 46.722 4.446 -50.012 1.00 75.56 179 MET A C 1
ATOM 1465 O O . MET A 1 179 ? 47.256 5.123 -50.887 1.00 75.56 179 MET A O 1
ATOM 1469 N N . ALA A 1 180 ? 46.239 4.974 -48.885 1.00 69.25 180 ALA A N 1
ATOM 1470 C CA . ALA A 1 180 ? 46.236 6.402 -48.580 1.00 69.25 180 ALA A CA 1
ATOM 1471 C C . ALA A 1 180 ? 47.646 6.996 -48.519 1.00 69.25 180 ALA A C 1
ATOM 1473 O O . ALA A 1 180 ? 47.869 8.114 -48.982 1.00 69.25 180 ALA A O 1
ATOM 1474 N N . SER A 1 181 ? 48.594 6.229 -47.981 1.00 74.38 181 SER A N 1
ATOM 1475 C CA . SER A 1 181 ? 49.997 6.631 -47.868 1.00 74.38 181 SER A CA 1
ATOM 1476 C C . SER A 1 181 ? 50.676 6.684 -49.237 1.00 74.38 181 SER A C 1
ATOM 1478 O O . SER A 1 181 ? 51.395 7.630 -49.541 1.00 74.38 181 SER A O 1
ATOM 1480 N N . VAL A 1 182 ? 50.411 5.696 -50.097 1.00 73.25 182 VAL A N 1
ATOM 1481 C CA . VAL A 1 182 ? 51.013 5.631 -51.437 1.00 73.25 182 VAL A CA 1
ATOM 1482 C C . VAL A 1 182 ? 50.355 6.622 -52.413 1.00 73.25 182 VAL A C 1
ATOM 1484 O O . VAL A 1 182 ? 51.033 7.114 -53.309 1.00 73.25 182 VAL A O 1
ATOM 1487 N N . LEU A 1 183 ? 49.071 6.959 -52.232 1.00 70.44 183 LEU A N 1
ATOM 1488 C CA . LEU A 1 183 ? 48.373 8.013 -52.989 1.00 70.44 183 LEU A CA 1
ATOM 1489 C C . LEU A 1 183 ? 48.611 9.433 -52.439 1.00 70.44 183 LEU A C 1
ATOM 1491 O O . LEU A 1 183 ? 48.090 10.381 -53.016 1.00 70.44 183 LEU A O 1
ATOM 1495 N N . GLN A 1 184 ? 49.380 9.584 -51.352 1.00 66.69 184 GLN A N 1
ATOM 1496 C CA . GLN A 1 184 ? 49.643 10.865 -50.678 1.00 66.69 184 GLN A CA 1
ATOM 1497 C C . GLN A 1 184 ? 48.362 11.654 -50.337 1.00 66.69 184 GLN A C 1
ATOM 1499 O O . GLN A 1 184 ? 48.310 12.868 -50.519 1.00 66.69 184 GLN A O 1
ATOM 1504 N N . LEU A 1 185 ? 47.314 10.977 -49.849 1.00 65.19 185 LEU A N 1
ATOM 1505 C CA . LEU A 1 185 ? 46.075 11.656 -49.446 1.00 65.19 185 LEU A CA 1
ATOM 1506 C C . LEU A 1 185 ? 46.362 12.681 -48.337 1.00 65.19 185 LEU A C 1
ATOM 1508 O O . LEU A 1 185 ? 47.053 12.358 -47.362 1.00 65.19 185 LEU A O 1
ATOM 1512 N N . THR A 1 186 ? 45.809 13.889 -48.461 1.00 68.69 186 THR A N 1
ATOM 1513 C CA . THR A 1 186 ? 45.888 14.898 -47.393 1.00 68.69 186 THR A CA 1
ATOM 1514 C C . THR A 1 186 ? 44.981 14.513 -46.225 1.00 68.69 186 THR A C 1
ATOM 1516 O O . THR A 1 186 ? 44.094 13.662 -46.356 1.00 68.69 186 THR A O 1
ATOM 1519 N N . ASP A 1 187 ? 45.205 15.097 -45.051 1.00 64.69 187 ASP A N 1
ATOM 1520 C CA . ASP A 1 187 ? 44.488 14.695 -43.839 1.00 64.69 187 ASP A CA 1
ATOM 1521 C C . ASP A 1 187 ? 42.988 15.043 -43.896 1.00 64.69 187 ASP A C 1
ATOM 1523 O O . ASP A 1 187 ? 42.168 14.292 -43.368 1.00 64.69 187 ASP A O 1
ATOM 1527 N N . GLU A 1 188 ? 42.601 16.068 -44.661 1.00 66.75 188 GLU A N 1
ATOM 1528 C CA . GLU A 1 188 ? 41.200 16.400 -44.958 1.00 66.75 188 GLU A CA 1
ATOM 1529 C C . GLU A 1 188 ? 40.530 15.318 -45.814 1.00 66.75 188 GLU A C 1
ATOM 1531 O O . GLU A 1 188 ? 39.369 14.963 -45.606 1.00 66.75 188 GLU A O 1
ATOM 1536 N N . GLN A 1 189 ? 41.266 14.752 -46.774 1.00 60.22 189 GLN A N 1
ATOM 1537 C CA . GLN A 1 189 ? 40.760 13.677 -47.627 1.00 60.22 189 GLN A CA 1
ATOM 1538 C C . GLN A 1 189 ? 40.657 12.365 -46.848 1.00 60.22 189 GLN A C 1
ATOM 1540 O O . GLN A 1 189 ? 39.691 11.624 -47.013 1.00 60.22 189 GLN A O 1
ATOM 1545 N N . LYS A 1 190 ? 41.603 12.097 -45.941 1.00 63.25 190 LYS A N 1
ATOM 1546 C CA . LYS A 1 190 ? 41.527 10.961 -45.009 1.00 63.25 190 LYS A CA 1
ATOM 1547 C C . LYS A 1 190 ? 40.364 11.098 -44.019 1.00 63.25 190 LYS A C 1
ATOM 1549 O O . LYS A 1 190 ? 39.787 10.077 -43.641 1.00 63.25 190 LYS A O 1
ATOM 1554 N N . GLU A 1 191 ? 40.002 12.321 -43.623 1.00 66.50 191 GLU A N 1
ATOM 1555 C CA . GLU A 1 191 ? 38.817 12.618 -42.801 1.00 66.50 191 GLU A CA 1
ATOM 1556 C C . GLU A 1 191 ? 37.518 12.359 -43.586 1.00 66.50 191 GLU A C 1
ATOM 1558 O O . GLU A 1 191 ? 36.639 11.651 -43.096 1.00 66.50 191 GLU A O 1
ATOM 1563 N N . GLN A 1 192 ? 37.421 12.832 -44.835 1.00 57.31 192 GLN A N 1
ATOM 1564 C CA . GLN A 1 192 ? 36.258 12.594 -45.710 1.00 57.31 192 GLN A CA 1
ATOM 1565 C C . GLN A 1 192 ? 36.036 11.108 -46.026 1.00 57.31 192 GLN A C 1
ATOM 1567 O O . GLN A 1 192 ? 34.903 10.630 -46.073 1.00 57.31 192 GLN A O 1
ATOM 1572 N N . VAL A 1 193 ? 37.129 10.370 -46.196 1.00 59.53 193 VAL A N 1
ATOM 1573 C CA . VAL A 1 193 ? 37.156 8.920 -46.412 1.00 59.53 193 VAL A CA 1
ATOM 1574 C C . VAL A 1 193 ? 36.851 8.127 -45.134 1.00 59.53 193 VAL A C 1
ATOM 1576 O O . VAL A 1 193 ? 36.553 6.941 -45.207 1.00 59.53 193 VAL A O 1
ATOM 1579 N N . GLY A 1 194 ? 36.893 8.752 -43.955 1.00 62.81 194 GLY A N 1
ATOM 1580 C CA . GLY A 1 194 ? 36.663 8.073 -42.678 1.00 62.81 194 GLY A CA 1
ATOM 1581 C C . GLY A 1 194 ? 37.848 7.230 -42.188 1.00 62.81 194 GLY A C 1
ATOM 1582 O O . GLY A 1 194 ? 37.671 6.394 -41.301 1.00 62.81 194 GLY A O 1
ATOM 1583 N N . LEU A 1 195 ? 39.050 7.449 -42.736 1.00 63.47 195 LEU A N 1
ATOM 1584 C CA . LEU A 1 195 ? 40.295 6.803 -42.302 1.00 63.47 195 LEU A CA 1
ATOM 1585 C C . LEU A 1 195 ? 40.816 7.412 -40.994 1.00 63.47 195 LEU A C 1
ATOM 1587 O O . LEU A 1 195 ? 41.324 6.707 -40.126 1.00 63.47 195 LEU A O 1
ATOM 1591 N N . ILE A 1 196 ? 40.645 8.727 -40.845 1.00 60.44 196 ILE A N 1
ATOM 1592 C CA . ILE A 1 196 ? 40.888 9.458 -39.604 1.00 60.44 196 ILE A CA 1
ATOM 1593 C C . ILE A 1 196 ? 39.524 9.805 -39.020 1.00 60.44 196 ILE A C 1
ATOM 1595 O O . ILE A 1 196 ? 38.756 10.570 -39.600 1.00 60.44 196 ILE A O 1
ATOM 1599 N N . ARG A 1 197 ? 39.207 9.256 -37.847 1.00 57.91 197 ARG A N 1
ATOM 1600 C CA . ARG A 1 197 ?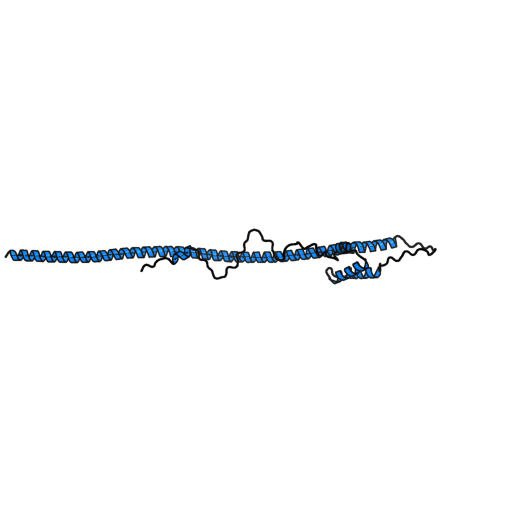 38.117 9.801 -37.035 1.00 57.91 197 ARG A CA 1
ATOM 1601 C C . ARG A 1 197 ? 38.676 11.035 -36.346 1.00 57.91 197 ARG A C 1
ATOM 1603 O O . ARG A 1 197 ? 39.627 10.900 -35.579 1.00 57.91 197 ARG A O 1
ATOM 1610 N N . ARG A 1 198 ? 38.092 12.215 -36.578 1.00 49.66 198 ARG A N 1
ATOM 1611 C CA . ARG A 1 198 ? 38.366 13.389 -35.743 1.00 49.66 198 ARG A CA 1
ATOM 1612 C C . ARG A 1 198 ? 38.116 12.988 -34.291 1.00 49.66 198 ARG A C 1
ATOM 1614 O O . ARG A 1 198 ? 36.967 12.821 -33.872 1.00 49.66 198 ARG A O 1
ATOM 1621 N N . ALA A 1 199 ? 39.192 12.803 -33.533 1.00 47.09 199 ALA A N 1
ATOM 1622 C CA . ALA A 1 199 ? 39.142 12.678 -32.089 1.00 47.09 199 ALA A CA 1
ATOM 1623 C C . ALA A 1 199 ? 38.669 14.035 -31.547 1.00 47.09 199 ALA A C 1
ATOM 1625 O O . ALA A 1 199 ? 39.472 14.915 -31.272 1.00 47.09 199 ALA A O 1
ATOM 1626 N N . GLY A 1 200 ? 37.352 14.261 -31.531 1.00 49.16 200 GLY A N 1
ATOM 1627 C CA . GLY A 1 200 ? 36.794 15.554 -31.131 1.00 49.16 200 GLY A CA 1
ATOM 1628 C C . GLY A 1 200 ? 35.390 15.902 -31.624 1.00 49.16 200 GLY A C 1
ATOM 1629 O O . GLY A 1 200 ? 34.872 16.927 -31.204 1.00 49.16 200 GLY A O 1
ATOM 1630 N N . ALA A 1 201 ? 34.731 15.092 -32.459 1.00 41.16 201 ALA A N 1
ATOM 1631 C CA . ALA A 1 201 ? 33.342 15.347 -32.876 1.00 41.16 201 ALA A CA 1
ATOM 1632 C C . ALA A 1 201 ? 32.396 14.271 -32.317 1.00 41.16 201 ALA A C 1
ATOM 1634 O O . ALA A 1 201 ? 31.914 13.388 -33.022 1.00 41.16 201 ALA A O 1
ATOM 1635 N N . GLY A 1 202 ? 32.205 14.309 -31.001 1.00 41.28 202 GLY A N 1
ATOM 1636 C CA . GLY A 1 202 ? 31.351 13.373 -30.264 1.00 41.28 202 GLY A CA 1
ATOM 1637 C C . GLY A 1 202 ? 31.500 13.444 -28.744 1.00 41.28 202 GLY A C 1
ATOM 1638 O O . GLY A 1 202 ? 30.778 12.749 -28.039 1.00 41.28 202 GLY A O 1
ATOM 1639 N N . MET A 1 203 ? 32.409 14.282 -28.237 1.00 38.78 203 MET A N 1
ATOM 1640 C CA . MET A 1 203 ? 32.490 14.605 -26.819 1.00 38.78 203 MET A CA 1
ATOM 1641 C C . MET A 1 203 ? 31.707 15.896 -26.579 1.00 38.78 203 MET A C 1
ATOM 1643 O O . MET A 1 203 ? 32.213 16.994 -26.797 1.00 38.78 203 MET A O 1
ATOM 1647 N N . MET A 1 204 ? 30.455 15.759 -26.150 1.00 39.66 204 MET A N 1
ATOM 1648 C CA . MET A 1 204 ? 29.830 16.817 -25.362 1.00 39.66 204 MET A CA 1
ATOM 1649 C C . MET A 1 204 ? 30.713 17.029 -24.119 1.00 39.66 204 MET A C 1
ATOM 1651 O O . MET A 1 204 ? 31.061 16.038 -23.471 1.00 39.66 204 MET A O 1
ATOM 1655 N N . PRO A 1 205 ? 31.104 18.260 -23.753 1.00 42.22 205 PRO A N 1
ATOM 1656 C CA . PRO A 1 205 ? 31.747 18.495 -22.473 1.00 42.22 205 PRO A CA 1
ATOM 1657 C C . PRO A 1 205 ? 30.665 18.393 -21.393 1.00 42.22 205 PRO A C 1
ATOM 1659 O O . PRO A 1 205 ? 29.933 19.340 -21.129 1.00 42.22 205 PRO A O 1
ATOM 1662 N N . GLY A 1 206 ? 30.522 17.205 -20.814 1.00 41.91 206 GLY A N 1
ATOM 1663 C CA . GLY A 1 206 ? 29.551 16.940 -19.761 1.00 41.91 206 GLY A CA 1
ATOM 1664 C C . GLY A 1 206 ? 29.797 15.583 -19.120 1.00 41.91 206 GLY A C 1
ATOM 1665 O O . GLY A 1 206 ? 29.344 14.571 -19.634 1.00 41.91 206 GLY A O 1
ATOM 1666 N N . THR A 1 207 ? 30.553 15.605 -18.019 1.00 44.12 207 THR A N 1
ATOM 1667 C CA . THR A 1 207 ? 30.434 14.713 -16.850 1.00 44.12 207 THR A CA 1
ATOM 1668 C C . THR A 1 207 ? 30.251 13.199 -17.090 1.00 44.12 207 THR A C 1
ATOM 1670 O O . THR A 1 207 ? 29.158 12.746 -17.434 1.00 44.12 207 THR A O 1
ATOM 1673 N N . PRO A 1 208 ? 31.249 12.353 -16.760 1.00 39.97 208 PRO A N 1
ATOM 1674 C CA . PRO A 1 208 ? 31.018 10.919 -16.648 1.00 39.97 208 PRO A CA 1
ATOM 1675 C C . PRO A 1 208 ? 30.200 10.647 -15.376 1.00 39.97 208 PRO A C 1
ATOM 1677 O O . PRO A 1 208 ? 30.719 10.770 -14.270 1.00 39.97 208 PRO A O 1
ATOM 1680 N N . GLY A 1 209 ? 28.917 10.301 -15.531 1.00 47.47 209 GLY A N 1
ATOM 1681 C CA . GLY A 1 209 ? 28.116 9.728 -14.438 1.00 47.47 209 GLY A CA 1
ATOM 1682 C C . GLY A 1 209 ? 26.712 10.285 -14.186 1.00 47.47 209 GLY A C 1
ATOM 1683 O O . GLY A 1 209 ? 26.142 9.947 -13.155 1.00 47.47 209 GLY A O 1
ATOM 1684 N N . ALA A 1 210 ? 26.118 11.093 -15.070 1.00 38.28 210 ALA A N 1
ATOM 1685 C CA . ALA A 1 210 ? 24.755 11.595 -14.860 1.00 38.28 210 ALA A CA 1
ATOM 1686 C C . ALA A 1 210 ? 23.793 11.126 -15.963 1.00 38.28 210 ALA A C 1
ATOM 1688 O O . ALA A 1 210 ? 23.866 11.570 -17.107 1.00 38.28 210 ALA A O 1
ATOM 1689 N N . MET A 1 211 ? 22.875 10.227 -15.604 1.00 45.47 211 MET A N 1
ATOM 1690 C CA . MET A 1 211 ? 21.665 9.965 -16.388 1.00 45.47 211 MET A CA 1
ATOM 1691 C C . MET A 1 211 ? 20.791 11.235 -16.415 1.00 45.47 211 MET A C 1
ATOM 1693 O O . MET A 1 211 ? 20.723 11.926 -15.395 1.00 45.47 211 MET A O 1
ATOM 1697 N N . PRO A 1 212 ? 20.100 11.562 -17.523 1.00 41.53 212 PRO A N 1
ATOM 1698 C CA . PRO A 1 212 ? 19.162 12.675 -17.542 1.00 41.53 212 PRO A CA 1
ATOM 1699 C C . PRO A 1 212 ? 17.937 12.306 -16.700 1.00 41.53 212 PRO A C 1
ATOM 1701 O O . PRO A 1 212 ? 17.130 11.454 -17.070 1.00 41.53 212 PRO A O 1
ATOM 1704 N N . SER A 1 213 ? 17.826 12.937 -15.535 1.00 40.59 213 SER A N 1
ATOM 1705 C CA . SER A 1 213 ? 16.683 12.816 -14.641 1.00 40.59 213 SER A CA 1
ATOM 1706 C C . SER A 1 213 ? 15.416 13.313 -15.336 1.00 40.59 213 SER A C 1
ATOM 1708 O O . SER A 1 213 ? 15.279 14.497 -15.640 1.00 40.59 213 SER A O 1
ATOM 1710 N N . THR A 1 214 ? 14.460 12.411 -15.539 1.00 49.84 214 THR A N 1
ATOM 1711 C CA . THR A 1 214 ? 13.041 12.752 -15.675 1.00 49.84 214 THR A CA 1
ATOM 1712 C C . THR A 1 214 ? 12.625 13.682 -14.526 1.00 49.84 214 THR A C 1
ATOM 1714 O O . THR A 1 214 ? 12.831 13.310 -13.365 1.00 49.84 214 THR A O 1
ATOM 1717 N N . PRO A 1 215 ? 12.027 14.857 -14.786 1.00 46.50 215 PRO A N 1
ATOM 1718 C CA . PRO A 1 215 ? 11.496 15.698 -13.722 1.00 46.50 215 PRO A CA 1
ATOM 1719 C C . PRO A 1 215 ? 10.295 14.995 -13.076 1.00 46.50 215 PRO A C 1
ATOM 1721 O O . PRO A 1 215 ? 9.269 14.812 -13.725 1.00 46.50 215 PRO A O 1
ATOM 1724 N N . GLY A 1 216 ? 10.423 14.578 -11.812 1.00 44.50 216 GLY A N 1
ATOM 1725 C CA . GLY A 1 216 ? 9.260 14.225 -10.984 1.00 44.50 216 GLY A CA 1
ATOM 1726 C C . GLY A 1 216 ? 9.332 12.954 -10.137 1.00 44.50 216 GLY A C 1
ATOM 1727 O O . GLY A 1 216 ? 8.389 12.706 -9.394 1.00 44.50 216 GLY A O 1
ATOM 1728 N N . TRP A 1 217 ? 10.408 12.164 -10.178 1.00 38.50 217 TRP A N 1
ATOM 1729 C CA . TRP A 1 217 ? 10.506 10.955 -9.348 1.00 38.50 217 TRP A CA 1
ATOM 1730 C C . TRP A 1 217 ? 11.738 11.001 -8.446 1.00 38.50 217 TRP A C 1
ATOM 1732 O O . TRP A 1 217 ? 12.853 10.708 -8.866 1.00 38.50 217 TRP A O 1
ATOM 1742 N N . VAL A 1 218 ? 11.524 11.383 -7.184 1.00 51.22 218 VAL A N 1
ATOM 1743 C CA . VAL A 1 218 ? 12.510 11.199 -6.114 1.00 51.22 218 VAL A CA 1
ATOM 1744 C C . VAL A 1 218 ? 12.463 9.730 -5.710 1.00 51.22 218 VAL A C 1
ATOM 1746 O O . VAL A 1 218 ? 11.469 9.271 -5.152 1.00 51.22 218 VAL A O 1
ATOM 1749 N N . THR A 1 219 ? 13.518 8.975 -6.007 1.00 51.44 219 THR A N 1
ATOM 1750 C CA . THR A 1 219 ? 13.675 7.603 -5.512 1.00 51.44 219 THR A CA 1
ATOM 1751 C C . THR A 1 219 ? 13.879 7.661 -3.994 1.00 51.44 219 THR A C 1
ATOM 1753 O O . THR A 1 219 ? 14.871 8.248 -3.555 1.00 51.44 219 THR A O 1
ATOM 1756 N N . PRO A 1 220 ? 12.994 7.084 -3.160 1.00 46.12 220 PRO A N 1
ATOM 1757 C CA . PRO A 1 220 ? 13.260 6.988 -1.732 1.00 46.12 220 PRO A CA 1
ATOM 1758 C C . PRO A 1 220 ? 14.487 6.095 -1.524 1.00 46.12 220 PRO A C 1
ATOM 1760 O O . PRO A 1 220 ? 14.586 5.026 -2.131 1.00 46.12 220 PRO A O 1
ATOM 1763 N N . ALA A 1 221 ? 15.425 6.530 -0.680 1.00 48.06 221 ALA A N 1
ATOM 1764 C CA . ALA A 1 221 ? 16.560 5.711 -0.263 1.00 48.06 221 ALA A CA 1
ATOM 1765 C C . ALA A 1 221 ? 16.073 4.352 0.287 1.00 48.06 221 ALA A C 1
ATOM 1767 O O . ALA A 1 221 ? 14.970 4.285 0.844 1.00 48.06 221 ALA A O 1
ATOM 1768 N N . PRO A 1 222 ? 16.863 3.268 0.166 1.00 46.16 222 PRO A N 1
ATOM 1769 C CA . PRO A 1 222 ? 16.500 1.988 0.757 1.00 46.16 222 PRO A CA 1
ATOM 1770 C C . PRO A 1 222 ? 16.380 2.180 2.272 1.00 46.16 222 PRO A C 1
ATOM 1772 O O . PRO A 1 222 ? 17.383 2.363 2.964 1.00 46.16 222 PRO A O 1
ATOM 1775 N N . ARG A 1 223 ? 15.146 2.186 2.798 1.00 47.94 223 ARG A N 1
ATOM 1776 C CA . ARG A 1 223 ? 14.928 2.154 4.247 1.00 47.94 223 ARG A CA 1
ATOM 1777 C C . ARG A 1 223 ? 15.584 0.881 4.756 1.00 47.94 223 ARG A C 1
ATOM 1779 O O . ARG A 1 223 ? 15.257 -0.208 4.284 1.00 47.94 223 ARG A O 1
ATOM 1786 N N . LYS A 1 224 ? 16.510 1.024 5.708 1.00 44.72 224 LYS A N 1
ATOM 1787 C CA . LYS A 1 224 ? 16.992 -0.107 6.499 1.00 44.72 224 LYS A CA 1
ATOM 1788 C C . LYS A 1 224 ? 15.759 -0.838 7.030 1.00 44.72 224 LYS A C 1
ATOM 1790 O O . LYS A 1 224 ? 14.909 -0.240 7.685 1.00 44.72 224 LYS A O 1
ATOM 1795 N N . SER A 1 225 ? 15.650 -2.114 6.684 1.00 45.97 225 SER A N 1
ATOM 1796 C CA . SER A 1 225 ? 14.655 -3.038 7.212 1.00 45.97 225 SER A CA 1
ATOM 1797 C C . SER A 1 225 ? 14.813 -3.095 8.731 1.00 45.97 225 SER A C 1
ATOM 1799 O O . SER A 1 225 ? 15.710 -3.771 9.229 1.00 45.97 225 SER A O 1
ATOM 1801 N N . GLY A 1 226 ? 14.016 -2.320 9.462 1.00 47.78 226 GLY A N 1
ATOM 1802 C CA . GLY A 1 226 ? 14.102 -2.273 10.921 1.00 47.78 226 GLY A CA 1
ATOM 1803 C C . GLY A 1 226 ? 13.314 -1.153 11.589 1.00 47.78 226 GLY A C 1
ATOM 1804 O O . GLY A 1 226 ? 12.948 -1.308 12.746 1.00 47.78 226 GLY A O 1
ATOM 1805 N N . GLU A 1 227 ? 12.989 -0.068 10.885 1.00 43.56 227 GLU A N 1
ATOM 1806 C CA . GLU A 1 227 ? 12.293 1.068 11.502 1.00 43.56 227 GLU A CA 1
ATOM 1807 C C . GLU A 1 227 ? 10.867 1.190 10.950 1.00 43.56 227 GLU A C 1
ATOM 1809 O O . GLU A 1 227 ? 10.586 1.908 9.988 1.00 43.56 227 GLU A O 1
ATOM 1814 N N . LEU A 1 228 ? 9.963 0.400 11.542 1.00 52.75 228 LEU A N 1
ATOM 1815 C CA . LEU A 1 228 ? 8.524 0.626 11.439 1.00 52.75 228 LEU A CA 1
ATOM 1816 C C . LEU A 1 228 ? 8.214 1.877 12.272 1.00 52.75 228 LEU A C 1
ATOM 1818 O O . LEU A 1 228 ? 8.039 1.811 13.488 1.00 52.75 228 LEU A O 1
ATOM 1822 N N . GLU A 1 229 ? 8.201 3.038 11.628 1.00 47.09 229 GLU A N 1
ATOM 1823 C CA . GLU A 1 229 ? 7.670 4.250 12.240 1.00 47.09 229 GLU A CA 1
ATOM 1824 C C . GLU A 1 229 ? 6.148 4.100 12.318 1.00 47.09 229 GLU A C 1
ATOM 1826 O O . GLU A 1 229 ? 5.423 4.317 11.346 1.00 47.09 229 GLU A O 1
ATOM 1831 N N . TYR A 1 230 ? 5.669 3.629 13.468 1.00 49.50 230 TYR A N 1
ATOM 1832 C CA . TYR A 1 230 ? 4.244 3.562 13.750 1.00 49.50 230 TYR A CA 1
ATOM 1833 C C . TYR A 1 230 ? 3.668 4.990 13.761 1.00 49.50 230 TYR A C 1
ATOM 1835 O O . TYR A 1 230 ? 4.247 5.868 14.417 1.00 49.50 230 TYR A O 1
ATOM 1843 N N . PRO A 1 231 ? 2.541 5.247 13.068 1.00 54.72 231 PRO A N 1
ATOM 1844 C CA . PRO A 1 231 ? 1.869 6.539 13.135 1.00 54.72 231 PRO A CA 1
ATOM 1845 C C . PRO A 1 231 ? 1.524 6.870 14.594 1.00 54.72 231 PRO A C 1
ATOM 1847 O O . PRO A 1 231 ? 1.256 5.974 15.396 1.00 54.72 231 PRO A O 1
ATOM 1850 N N . ALA A 1 232 ? 1.569 8.156 14.957 1.00 57.06 232 ALA A N 1
ATOM 1851 C CA . ALA A 1 232 ? 1.429 8.633 16.340 1.00 57.06 232 ALA A CA 1
ATOM 1852 C C . ALA A 1 232 ? 0.157 8.127 17.056 1.00 57.06 232 ALA A C 1
ATOM 1854 O O . ALA A 1 232 ? 0.153 8.000 18.276 1.00 57.06 232 ALA A O 1
ATOM 1855 N N . GLU A 1 233 ? -0.869 7.753 16.294 1.00 53.28 233 GLU A N 1
ATOM 1856 C CA . GLU A 1 233 ? -2.112 7.126 16.755 1.00 53.28 233 GLU A CA 1
ATOM 1857 C C . GLU A 1 233 ? -1.888 5.786 17.484 1.00 53.28 233 GLU A C 1
ATOM 1859 O O . GLU A 1 233 ? -2.634 5.454 18.399 1.00 53.28 233 GLU A O 1
ATOM 1864 N N . VAL A 1 234 ? -0.825 5.038 17.158 1.00 54.72 234 VAL A N 1
ATOM 1865 C CA . VAL A 1 234 ? -0.511 3.739 17.787 1.00 54.72 234 VAL A CA 1
ATOM 1866 C C . VAL A 1 234 ? 0.173 3.910 19.150 1.00 54.72 234 VAL A C 1
ATOM 1868 O O . VAL A 1 234 ? 0.027 3.057 20.023 1.00 54.72 234 VAL A O 1
ATOM 1871 N N . ARG A 1 235 ? 0.878 5.030 19.390 1.00 53.25 235 ARG A N 1
ATOM 1872 C CA . ARG A 1 235 ? 1.484 5.313 20.710 1.00 53.25 235 ARG A CA 1
ATOM 1873 C C . ARG A 1 235 ? 0.427 5.538 21.795 1.00 53.25 235 ARG A C 1
ATOM 1875 O O . ARG A 1 235 ? 0.686 5.229 22.951 1.00 53.25 235 ARG A O 1
ATOM 1882 N N . ALA A 1 236 ? -0.771 5.983 21.418 1.00 55.78 236 ALA A N 1
ATOM 1883 C CA . ALA A 1 236 ? -1.863 6.254 22.350 1.00 55.78 236 ALA A CA 1
ATOM 1884 C C . ALA A 1 236 ? -2.470 4.993 23.003 1.00 55.78 236 ALA A C 1
ATOM 1886 O O . ALA A 1 236 ? -3.212 5.113 23.973 1.00 55.78 236 ALA A O 1
ATOM 1887 N N . PHE A 1 237 ? -2.146 3.783 22.525 1.00 46.25 237 PHE A N 1
ATOM 1888 C CA . PHE A 1 237 ? -2.615 2.535 23.144 1.00 46.25 237 PHE A CA 1
ATOM 1889 C C . PHE A 1 237 ? -1.798 2.098 24.372 1.00 46.25 237 PHE A C 1
ATOM 1891 O O . PHE A 1 237 ? -2.270 1.259 25.136 1.00 46.25 237 PHE A O 1
ATOM 1898 N N . HIS A 1 238 ? -0.604 2.662 24.594 1.00 52.25 238 HIS A N 1
ATOM 1899 C CA . HIS A 1 238 ? 0.239 2.326 25.751 1.00 52.25 238 HIS A CA 1
ATOM 1900 C C . HIS A 1 238 ? -0.006 3.203 26.992 1.00 52.25 238 HIS A C 1
ATOM 1902 O O . HIS A 1 238 ? 0.465 2.845 28.069 1.00 52.25 238 HIS A O 1
ATOM 1908 N N . ASP A 1 239 ? -0.785 4.283 26.866 1.00 46.25 239 ASP A N 1
ATOM 1909 C CA . ASP A 1 239 ? -1.051 5.248 27.946 1.00 46.25 239 ASP A CA 1
ATOM 1910 C C . ASP A 1 239 ? -2.437 5.080 28.598 1.00 46.25 239 ASP A C 1
ATOM 1912 O O . ASP A 1 239 ? -2.941 5.999 29.241 1.00 46.25 239 ASP A O 1
ATOM 1916 N N . PHE A 1 240 ? -3.077 3.911 28.478 1.00 37.38 240 PHE A N 1
ATOM 1917 C CA . PHE A 1 240 ? -4.246 3.612 29.310 1.00 37.38 240 PHE A CA 1
ATOM 1918 C C . PHE A 1 240 ? -3.783 3.247 30.729 1.00 37.38 240 PHE A C 1
ATOM 1920 O O . PHE A 1 240 ? -3.186 2.181 30.910 1.00 37.38 240 PHE A O 1
ATOM 1927 N N . PRO A 1 241 ? -4.065 4.068 31.763 1.00 45.19 241 PRO A N 1
ATOM 1928 C CA . PRO A 1 241 ? -3.822 3.652 33.131 1.00 45.19 241 PRO A CA 1
ATOM 1929 C C . PRO A 1 241 ? -4.763 2.487 33.442 1.00 45.19 241 PRO A C 1
ATOM 1931 O O . PRO A 1 241 ? -5.981 2.644 33.536 1.00 45.19 241 PRO A O 1
ATOM 1934 N N . VAL A 1 242 ? -4.188 1.297 33.606 1.00 48.31 242 VAL A N 1
ATOM 1935 C CA . VAL A 1 242 ? -4.850 0.194 34.300 1.00 48.31 242 VAL A CA 1
ATOM 1936 C C . VAL A 1 242 ? -4.928 0.606 35.768 1.00 48.31 242 VAL A C 1
ATOM 1938 O O . VAL A 1 242 ? -4.022 0.344 36.553 1.00 48.31 242 VAL A O 1
ATOM 1941 N N . SER A 1 243 ? -5.987 1.324 36.132 1.00 46.34 243 SER A N 1
ATOM 1942 C CA . SER A 1 243 ? -6.363 1.481 37.533 1.00 46.34 243 SER A CA 1
ATOM 1943 C C . SER A 1 243 ? -6.914 0.139 38.016 1.00 46.34 243 SER A C 1
ATOM 1945 O O . SER A 1 243 ? -8.023 -0.249 37.639 1.00 46.34 243 SER A O 1
ATOM 1947 N N . MET A 1 244 ? -6.080 -0.586 38.770 1.00 40.28 244 MET A N 1
ATOM 1948 C CA . MET A 1 244 ? -6.512 -1.623 39.715 1.00 40.28 244 MET A CA 1
ATOM 1949 C C . MET A 1 244 ? -7.355 -1.012 40.831 1.00 40.28 244 MET A C 1
ATOM 1951 O O . MET A 1 244 ? -7.057 0.140 41.223 1.00 40.28 244 MET A O 1
#

Organism: NCBI:txid994334

=== Feature glossary ===
Each block in this record encodes a different view of the same protein. In brief:

Predicted aligned error. PAE(i, j) answers: if I align the predicted and true structures on residue i, how far off (in Å) do I expect residue j to be? A block-diagonal PAE matrix with low values on the blocks and high values off-diagonal is the signature of a multi-domain protein with confidently predicted domains but uncertain inter-domain orientation.

Contact-map, Ramachandran, and PAE plots. Plot images: a contact map (which residues are close in 3D, as an N×N binary image), a Ramachandran scatter (backbone torsion angles, revealing secondary-structure composition at a glance), and — for AlphaFold structures — a PAE heatmap (pairwise prediction confidence).

Backbone torsions (φ/ψ). φ (phi) and ψ (psi) are the two rotatable backbone dihedrals per residue: φ is the C(i-1)–N–Cα–C torsion, ψ is the N–Cα–C–N(i+1) torsion, both in degrees on (−180°, 180°]. α-helical residues cluster near (−60°, −45°); β-strand residues near (−120°, +130°). A Ramachandran plot is simply a scatter of (φ, ψ) for every residue.

Foldseek 3Di. A 3Di character summarizes, for each residue, the relative orientation of the Cα frame of its nearest spatial neighbor. Because it encodes fold topology rather than chemistry, 3Di alignments detect remote structural similarity that sequence alignment misses.

Radius of gyration, Cα contacts, bounding box. Three whole-structure scalars: the radius of gyration (RMS distance of Cα from centroid, in Å), the count of Cα–Cα contacts (pairs closer than 8 Å and separated by more than four residues in sequence — i.e. tertiary, not local, contacts), and the bounding-box dimensions. Together they distinguish compact globular folds from extended fibres or disordered chains.

Sequence. Sequence gives the chain of amino acids in standard one-letter code (A=alanine, C=cysteine, …, Y=tyrosine), read N→C. It is the only feature that is directly encoded by the gene; all structural features are derived from the folded form of this sequence.

mmCIF coordinates. Atomic coordinates i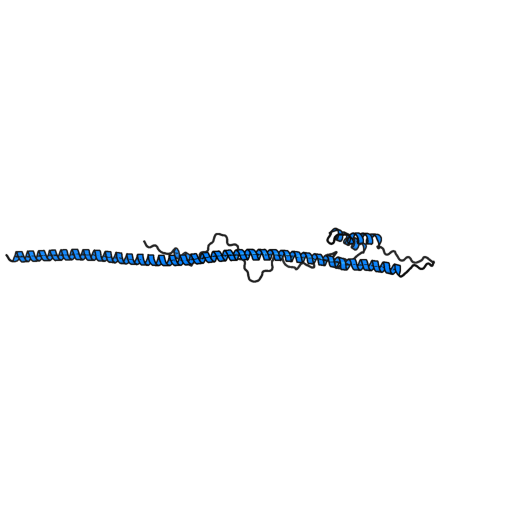n PDBx/mmCIF format — the same representation the Protein Data Bank distributes. Each line of the _atom_site loop places one backbone atom in Cartesian space (units: ångströms, origin: arbitrary).

Secondary structure (3-state, P-SEA). Three-state secondary structure (P-SEA) collapses the eight DSSP classes into helix (a), strand (b), and coil (c). P-SEA assigns these from Cα geometry alone — distances and angles — without requiring backbone oxygens, so it works on any Cα trace.

InterPro / GO / CATH / organism. Functional annotations link the protein to curated databases. InterPro entries identify conserved domains and families by matching the sequence against member-database signatures (Pfam, PROSITE, CDD, …). Gene Ontology (GO) terms describe molecular function, biological process, and cellular component in a controlled vocabulary. CATH places the structure in a hierarchical fold classification (Class/Architecture/Topology/Homologous-superfamily). The organism is the source species.

B-factor. B-factor (Debye–Waller factor) reflects atomic displacement in the crystal lattice. It is an experimental observable (units Å²), not a prediction; low values mean the atom is pinned down, high values mean it moves or is heterogeneous across the crystal.

Rendered structure images. Structure images are PyMOL renders from six orthogonal camera directions. Cartoon representation draws helices as coils and strands as arrows; sticks shows the backbone as bonds; surface shows the solvent-excluded envelope. Rainbow coloring maps sequence position to hue (blue→red, N→C); chain coloring assigns a distinct color per polypeptide.

Solvent-accessible surface area. Solvent-accessible surface area (SASA) is the area in Å² traced out by the centre of a 1.4 Å probe sphere (a water molecule) rolled over the protein's van der Waals surface (Shrake–Rupley / Lee–Richards construction). Buried residues have near-zero SASA; fully exposed residues can exceed 200 Å². The total SASA scales roughly with the number of surface residues.

Secondary structure (8-state, DSSP). The SS8 string is DSSP's per-residue secondary-structure call. α-helix (H) means an i→i+4 H-bond ladder; β-strand (E) means the residue participates in a β-sheet; 3₁₀ (G) and π (I) are tighter and wider helices; T/S are turns/bends; '-' is loop.

pLDDT. For AlphaFold models, the B-factor field carries pLDDT — the model's own estimate of local accuracy on a 0–100 scale. Regions with pLDDT<50 should be treated as essentially unmodeled; they often correspond to intrinsically disordered segments.

Nearest PDB structures. Nearest PDB neighbors are the top structural matches found by Foldseek when searching this structure against the entire Protein Data Bank. Each hit reports a TM-score (0 to 1; >0.5 almost always implies the same fold) and an E-value. These are *structural* homologs — they may share no detectable sequence similarity.